Protein AF-0000000066245767 (afdb_homodimer)

Foldseek 3Di:
DDDPPPPPPPPPPPPPPPPPPPVPVCCCCPPCLLFDFQVVDDHDLVNLQRHDQPPQHADKDQQKWFADPVVRAIDGIGHPRRSRIGNDRVRNCVSGND/DDPPPPPPPPPPPPPPPPPPPPPPVPCCDDPCLLFDWQVVDDHDLVNLQRHDQPPQHADKDQQKWFADPVVRAIDGIGHPRRSRIGNDRVRNCVSGND

pLDDT: mean 75.96, std 23.47, range [30.62, 98.25]

InterPro domains:
  IPR036880 Pancreatic trypsin inhibitor Kunitz domain superfamily [G3DSA:4.10.410.10] (34-98)
  IPR036880 Pancreatic trypsin inhibitor Kunitz domain superfamily [SSF57362] (46-97)

Structure (mmCIF, N/CA/C/O backbone):
data_AF-0000000066245767-model_v1
#
loop_
_entity.id
_entity.type
_entity.pdbx_description
1 polymer 'R.appendiculatus Kunitz/BPTI-like protein'
#
loop_
_atom_site.group_PDB
_atom_site.id
_atom_site.type_symbol
_atom_site.label_atom_id
_atom_site.label_alt_id
_atom_site.label_comp_id
_atom_site.label_asym_id
_atom_site.label_entity_id
_atom_site.label_seq_id
_atom_site.pdbx_PDB_ins_code
_atom_site.Cartn_x
_atom_site.Cartn_y
_atom_site.Cartn_z
_atom_site.occupancy
_atom_site.B_iso_or_equiv
_atom_site.auth_seq_id
_atom_site.auth_comp_id
_atom_site.auth_asym_id
_atom_site.auth_atom_id
_atom_site.pdbx_PDB_model_num
ATOM 1 N N . MET A 1 1 ? -31.016 70.875 38.594 1 30.62 1 MET A N 1
ATOM 2 C CA . MET A 1 1 ? -31.375 69.938 37.562 1 30.62 1 MET A CA 1
ATOM 3 C C . MET A 1 1 ? -30.391 68.75 37.531 1 30.62 1 MET A C 1
ATOM 5 O O . MET A 1 1 ? -29.172 68.938 37.594 1 30.62 1 MET A O 1
ATOM 9 N N . ALA A 1 2 ? -30.969 67.438 37.562 1 38.72 2 ALA A N 1
ATOM 10 C CA . ALA A 1 2 ? -30.703 66.062 37.844 1 38.72 2 ALA A CA 1
ATOM 11 C C . ALA A 1 2 ? -29.594 65.5 36.969 1 38.72 2 ALA A C 1
ATOM 13 O O . ALA A 1 2 ? -29.219 66.125 35.969 1 38.72 2 ALA A O 1
ATOM 14 N N . SER A 1 3 ? -29.5 64.125 36.969 1 37.56 3 SER A N 1
ATOM 15 C CA . SER A 1 3 ? -28.859 62.812 37.188 1 37.56 3 SER A CA 1
ATOM 16 C C . SER A 1 3 ? -28.406 62.188 35.875 1 37.56 3 SER A C 1
ATOM 18 O O . SER A 1 3 ? -27.938 61.062 35.875 1 37.56 3 SER A O 1
ATOM 20 N N . THR A 1 4 ? -28.938 62.719 34.688 1 52.16 4 THR A N 1
ATOM 21 C CA . THR A 1 4 ? -29.109 61.625 33.75 1 52.16 4 THR A CA 1
ATOM 22 C C . THR A 1 4 ? -27.781 60.969 33.406 1 52.16 4 THR A C 1
ATOM 24 O O . THR A 1 4 ? -26.922 61.594 32.812 1 52.16 4 THR A O 1
ATOM 27 N N . LEU A 1 5 ? -27.188 60.25 34.469 1 48.31 5 LEU A N 1
ATOM 28 C CA . LEU A 1 5 ? -26 59.406 34.312 1 48.31 5 LEU A CA 1
ATOM 29 C C . LEU A 1 5 ? -26.172 58.469 33.125 1 48.31 5 LEU A C 1
ATOM 31 O O . LEU A 1 5 ? -27.047 57.594 33.156 1 48.31 5 LEU A O 1
ATOM 35 N N . LYS A 1 6 ? -26.156 58.969 31.859 1 51.94 6 LYS A N 1
ATOM 36 C CA . LYS A 1 6 ? -26.219 58.062 30.734 1 51.94 6 LYS A CA 1
ATOM 37 C C . LYS A 1 6 ? -25.172 56.969 30.844 1 51.94 6 LYS A C 1
ATOM 39 O O . LYS A 1 6 ? -23.969 57.219 30.812 1 51.94 6 LYS A O 1
ATOM 44 N N . LEU A 1 7 ? -25.469 55.875 31.766 1 49.12 7 LEU A N 1
ATOM 45 C CA . LEU A 1 7 ? -24.734 54.625 31.781 1 49.12 7 LEU A CA 1
ATOM 46 C C . LEU A 1 7 ? -24.656 54.031 30.375 1 49.12 7 LEU A C 1
ATOM 48 O O . LEU A 1 7 ? -25.672 53.594 29.828 1 49.12 7 LEU A O 1
ATOM 52 N N . PHE A 1 8 ? -23.984 54.688 29.438 1 47.28 8 PHE A N 1
ATOM 53 C CA . PHE A 1 8 ? -23.781 53.906 28.203 1 47.28 8 PHE A CA 1
ATOM 54 C C . PHE A 1 8 ? -23.203 52.531 28.5 1 47.28 8 PHE A C 1
ATOM 56 O O . PHE A 1 8 ? -22.062 52.438 28.969 1 47.28 8 PHE A O 1
ATOM 63 N N . MET A 1 9 ? -24.141 51.562 28.969 1 42.81 9 MET A N 1
ATOM 64 C CA . MET A 1 9 ? -23.797 50.156 29.047 1 42.81 9 MET A CA 1
ATOM 65 C C . MET A 1 9 ? -23.094 49.688 27.781 1 42.81 9 MET A C 1
ATOM 67 O O . MET A 1 9 ? -23.656 49.75 26.688 1 42.81 9 MET A O 1
ATOM 71 N N . LEU A 1 10 ? -21.844 50.125 27.578 1 50.41 10 LEU A N 1
ATOM 72 C CA . LEU A 1 10 ? -21.109 49.406 26.547 1 50.41 10 LEU A CA 1
ATOM 73 C C . LEU A 1 10 ? -21.25 47.875 26.734 1 50.41 10 LEU A C 1
ATOM 75 O O . LEU A 1 10 ? -20.859 47.344 27.766 1 50.41 10 LEU A O 1
ATOM 79 N N . LEU A 1 11 ? -22.422 47.281 26.359 1 49.88 11 LEU A N 1
ATOM 80 C CA . LEU A 1 11 ? -22.547 45.812 26.266 1 49.88 11 LEU A CA 1
ATOM 81 C C . LEU A 1 11 ? -21.328 45.219 25.562 1 49.88 11 LEU A C 1
ATOM 83 O O . LEU A 1 11 ? -20.969 45.625 24.453 1 49.88 11 LEU A O 1
ATOM 87 N N . PRO A 1 12 ? -20.297 44.594 26.297 1 53.06 12 PRO A N 1
ATOM 88 C CA . PRO A 1 12 ? -19.25 43.812 25.641 1 53.06 12 PRO A CA 1
ATOM 89 C C . PRO A 1 12 ? -19.812 42.719 24.734 1 53.06 12 PRO A C 1
ATOM 91 O O . PRO A 1 12 ? -20.656 41.938 25.156 1 53.06 12 PRO A O 1
ATOM 94 N N . VAL A 1 13 ? -20.125 43.062 23.438 1 50.94 13 VAL A N 1
ATOM 95 C CA . VAL A 1 13 ? -20.328 41.969 22.484 1 50.94 13 VAL A CA 1
ATOM 96 C C . VAL A 1 13 ? -19.281 40.875 22.719 1 50.94 13 VAL A C 1
ATOM 98 O O . VAL A 1 13 ? -18.094 41.094 22.484 1 50.94 13 VAL A O 1
ATOM 101 N N . ILE A 1 14 ? -19.438 40.031 23.766 1 51.62 14 ILE A N 1
ATOM 102 C CA . ILE A 1 14 ? -18.703 38.781 23.875 1 51.62 14 ILE A CA 1
ATOM 103 C C . ILE A 1 14 ? -18.781 38.031 22.547 1 51.62 14 ILE A C 1
ATOM 105 O O . ILE A 1 14 ? -19.859 37.562 22.156 1 51.62 14 ILE A O 1
ATOM 109 N N . LEU A 1 15 ? -18.156 38.594 21.484 1 46 15 LEU A N 1
ATOM 110 C CA . LEU A 1 15 ? -17.938 37.719 20.328 1 46 15 LEU A CA 1
ATOM 111 C C . LEU A 1 15 ? -17.422 36.344 20.766 1 46 15 LEU A C 1
ATOM 113 O O . LEU A 1 15 ? -16.281 36.219 21.219 1 46 15 LEU A O 1
ATOM 117 N N . LEU A 1 16 ? -18.328 35.594 21.422 1 40.91 16 LEU A N 1
ATOM 118 C CA . LEU A 1 16 ? -18 34.188 21.562 1 40.91 16 LEU A CA 1
ATOM 119 C C . LEU A 1 16 ? -17.562 33.594 20.219 1 40.91 16 LEU A C 1
ATOM 121 O O . LEU A 1 16 ? -18.359 33.438 19.297 1 40.91 16 LEU A O 1
ATOM 125 N N . LEU A 1 17 ? -16.359 34.031 19.766 1 43.59 17 LEU A N 1
ATOM 126 C CA . LEU A 1 17 ? -15.719 33.219 18.75 1 43.59 17 LEU A CA 1
ATOM 127 C C . LEU A 1 17 ? -15.844 31.734 19.109 1 43.59 17 LEU A C 1
ATOM 129 O O . LEU A 1 17 ? -15.211 31.266 20.062 1 43.59 17 LEU A O 1
ATOM 133 N N . LEU A 1 18 ? -17.047 31.188 19.062 1 43.31 18 LEU A N 1
ATOM 134 C CA . LEU A 1 18 ? -17.109 29.719 18.984 1 43.31 18 LEU A CA 1
ATOM 135 C C . LEU A 1 18 ? -16.156 29.203 17.922 1 43.31 18 LEU A C 1
ATOM 137 O O . LEU A 1 18 ? -16.375 29.375 16.719 1 43.31 18 LEU A O 1
ATOM 141 N N . GLN A 1 19 ? -14.836 29.328 18.047 1 39.81 19 GLN A N 1
ATOM 142 C CA . GLN A 1 19 ? -13.93 28.438 17.328 1 39.81 19 GLN A CA 1
ATOM 143 C C . GLN A 1 19 ? -14.469 27 17.297 1 39.81 19 GLN A C 1
ATOM 145 O O . GLN A 1 19 ? -14.641 26.375 18.344 1 39.81 19 GLN A O 1
ATOM 150 N N . GLU A 1 20 ? -15.422 26.641 16.516 1 44.09 20 GLU A N 1
ATOM 151 C CA . GLU A 1 20 ? -15.609 25.234 16.219 1 44.09 20 GLU A CA 1
ATOM 152 C C . GLU A 1 20 ? -14.273 24.5 16.125 1 44.09 20 GLU A C 1
ATOM 154 O O . GLU A 1 20 ? -13.406 24.891 15.336 1 44.09 20 GLU A O 1
ATOM 159 N N . ALA A 1 21 ? -13.68 23.938 17.266 1 36.47 21 ALA A N 1
ATOM 160 C CA . ALA A 1 21 ? -12.758 22.797 17.234 1 36.47 21 ALA A CA 1
ATOM 161 C C . ALA A 1 21 ? -13.141 21.812 16.141 1 36.47 21 ALA A C 1
ATOM 163 O O . ALA A 1 21 ? -14.109 21.062 16.281 1 36.47 21 ALA A O 1
ATOM 164 N N . TYR A 1 22 ? -13.234 22.203 14.828 1 35.78 22 TYR A N 1
ATOM 165 C CA . TYR A 1 22 ? -13.141 21.078 13.906 1 35.78 22 TYR A CA 1
ATOM 166 C C . TYR A 1 22 ? -12.148 20.047 14.414 1 35.78 22 TYR A C 1
ATOM 168 O O . TYR A 1 22 ? -10.984 20.359 14.664 1 35.78 22 TYR A O 1
ATOM 176 N N . GLY A 1 23 ? -12.523 19.188 15.359 1 31.81 23 GLY A N 1
ATOM 177 C CA . GLY A 1 23 ? -11.703 18 15.562 1 31.81 23 GLY A CA 1
ATOM 178 C C . GLY A 1 23 ? -11.055 17.5 14.289 1 31.81 23 GLY A C 1
ATOM 179 O O . GLY A 1 23 ? -11.742 17.141 13.336 1 31.81 23 GLY A O 1
ATOM 180 N N . THR A 1 24 ? -10 18.156 13.742 1 34.62 24 THR A N 1
ATOM 181 C CA . THR A 1 24 ? -9.133 17.391 12.859 1 34.62 24 THR A CA 1
ATOM 182 C C . THR A 1 24 ? -9.109 15.922 13.281 1 34.62 24 THR A C 1
ATOM 184 O O . THR A 1 24 ? -9.07 15.609 14.469 1 34.62 24 THR A O 1
ATOM 187 N N . ILE A 1 25 ? -10.023 15.18 12.766 1 33.56 25 ILE A N 1
ATOM 188 C CA . ILE A 1 25 ? -9.688 13.766 12.906 1 33.56 25 ILE A CA 1
ATOM 189 C C . ILE A 1 25 ? -8.172 13.586 12.836 1 33.56 25 ILE A C 1
ATOM 191 O O . ILE A 1 25 ? -7.57 13.75 11.773 1 33.56 25 ILE A O 1
ATOM 195 N N . ASP A 1 26 ? -7.434 14.273 13.609 1 35.47 26 ASP A N 1
ATOM 196 C CA . ASP A 1 26 ? -6.039 13.883 13.789 1 35.47 26 ASP A CA 1
ATOM 197 C C . ASP A 1 26 ? -5.895 12.367 13.852 1 35.47 26 ASP A C 1
ATOM 199 O O . ASP A 1 26 ? -6.359 11.734 14.805 1 35.47 26 ASP A O 1
ATOM 203 N N . VAL A 1 27 ? -6.184 11.68 12.781 1 37.5 27 VAL A N 1
ATOM 204 C CA . VAL A 1 27 ? -5.664 10.32 12.844 1 37.5 27 VAL A CA 1
ATOM 205 C C . VAL A 1 27 ? -4.371 10.297 13.656 1 37.5 27 VAL A C 1
ATOM 207 O O . VAL A 1 27 ? -3.289 10.094 13.102 1 37.5 27 VAL A O 1
ATOM 210 N N . GLU A 1 28 ? -3.979 11.297 14.359 1 41 28 GLU A N 1
ATOM 211 C CA . GLU A 1 28 ? -2.852 11.148 15.281 1 41 28 GLU A CA 1
ATOM 212 C C . GLU A 1 28 ? -2.998 9.898 16.141 1 41 28 GLU A C 1
ATOM 214 O O . GLU A 1 28 ? -2.508 9.852 17.266 1 41 28 GLU A O 1
ATOM 219 N N . ALA A 1 29 ? -4.016 9.18 16.031 1 42.81 29 ALA A N 1
ATOM 220 C CA . ALA A 1 29 ? -3.881 8.031 16.922 1 42.81 29 ALA A CA 1
ATOM 221 C C . ALA A 1 29 ? -2.467 7.457 16.859 1 42.81 29 ALA A C 1
ATOM 223 O O . ALA A 1 29 ? -2.158 6.641 15.992 1 42.81 29 ALA A O 1
ATOM 224 N N . ARG A 1 30 ? -1.454 8.219 17.109 1 45.38 30 ARG A N 1
ATOM 225 C CA . ARG A 1 30 ? 0.005 8.25 17.141 1 45.38 30 ARG A CA 1
ATOM 226 C C . ARG A 1 30 ? 0.579 6.859 17.391 1 45.38 30 ARG A C 1
ATOM 228 O O . ARG A 1 30 ? 1.499 6.426 16.703 1 45.38 30 ARG A O 1
ATOM 235 N N . GLY A 1 31 ? 0.307 6.32 18.625 1 49.12 31 GLY A N 1
ATOM 236 C CA . GLY A 1 31 ? 1.042 5.211 19.219 1 49.12 31 GLY A CA 1
ATOM 237 C C . GLY A 1 31 ? 0.796 3.893 18.516 1 49.12 31 GLY A C 1
ATOM 238 O O . GLY A 1 31 ? 1.739 3.158 18.219 1 49.12 31 GLY A O 1
ATOM 239 N N . ASP A 1 32 ? -0.473 3.504 18.312 1 58.06 32 ASP A N 1
ATOM 240 C CA . ASP A 1 32 ? -0.896 2.182 17.859 1 58.06 32 ASP A CA 1
ATOM 241 C C . ASP A 1 32 ? -0.702 2.027 16.359 1 58.06 32 ASP A C 1
ATOM 243 O O . ASP A 1 32 ? -0.541 0.911 15.859 1 58.06 32 ASP A O 1
ATOM 247 N N . ASN A 1 33 ? -0.503 3.189 15.688 1 62.28 33 ASN A N 1
ATOM 248 C CA . ASN A 1 33 ? -0.381 3.113 14.234 1 62.28 33 ASN A CA 1
ATOM 249 C C . ASN A 1 33 ? 1.004 2.631 13.812 1 62.28 33 ASN A C 1
ATOM 251 O O . ASN A 1 33 ? 1.157 2.021 12.758 1 62.28 33 ASN A O 1
ATOM 255 N N . PHE A 1 34 ? 1.938 2.695 14.797 1 74.75 34 PHE A N 1
ATOM 256 C CA . PHE A 1 34 ? 3.289 2.27 14.461 1 74.75 34 PHE A CA 1
ATOM 257 C C . PHE A 1 34 ? 3.389 0.748 14.438 1 74.75 34 PHE A C 1
ATOM 259 O O . PHE A 1 34 ? 4.336 0.191 13.875 1 74.75 34 PHE A O 1
ATOM 266 N N . ASN A 1 35 ? 2.41 0.061 14.93 1 79.06 35 ASN A N 1
ATOM 267 C CA . ASN A 1 35 ? 2.332 -1.393 14.828 1 79.06 35 ASN A CA 1
ATOM 268 C C . ASN A 1 35 ? 1.125 -1.835 14.008 1 79.06 35 ASN A C 1
ATOM 270 O O . ASN A 1 35 ? 0.514 -2.865 14.305 1 79.06 35 ASN A O 1
ATOM 274 N N . CYS A 1 36 ? 0.863 -1.087 13.094 1 83.69 36 CYS A N 1
ATOM 275 C CA . CYS A 1 36 ? -0.299 -1.35 12.258 1 83.69 36 CYS A CA 1
ATOM 276 C C . CYS A 1 36 ? -0.109 -2.627 11.445 1 83.69 36 CYS A C 1
ATOM 278 O O . CYS A 1 36 ? 0.991 -2.902 10.961 1 83.69 36 CYS A O 1
ATOM 280 N N . ASN A 1 37 ? -1.068 -3.506 11.414 1 89 37 ASN A N 1
ATOM 281 C CA . ASN A 1 37 ? -1.214 -4.699 10.586 1 89 37 ASN A CA 1
ATOM 282 C C . ASN A 1 37 ? -2.213 -4.48 9.461 1 89 37 ASN A C 1
ATOM 284 O O . ASN A 1 37 ? -3.395 -4.234 9.703 1 89 37 ASN A O 1
ATOM 288 N N . LYS A 1 38 ? -1.762 -4.566 8.234 1 89.31 38 LYS A N 1
ATOM 289 C CA . LYS A 1 38 ? -2.592 -4.246 7.078 1 89.31 38 LYS A CA 1
ATOM 290 C C . LYS A 1 38 ? -3.807 -5.164 7 1 89.31 38 LYS A C 1
ATOM 292 O O . LYS A 1 38 ? -4.816 -4.816 6.387 1 89.31 38 LYS A O 1
ATOM 297 N N . ARG A 1 39 ? -3.688 -6.305 7.551 1 89.88 39 ARG A N 1
ATOM 298 C CA . ARG A 1 39 ? -4.797 -7.254 7.516 1 89.88 39 ARG A CA 1
ATOM 299 C C . ARG A 1 39 ? -5.875 -6.867 8.523 1 89.88 39 ARG A C 1
ATOM 301 O O . ARG A 1 39 ? -7.012 -7.332 8.43 1 89.88 39 ARG A O 1
ATOM 308 N N . GLU A 1 40 ? -5.527 -6.082 9.461 1 87.69 40 GLU A N 1
ATOM 309 C CA . GLU A 1 40 ? -6.461 -5.773 10.539 1 87.69 40 GLU A CA 1
ATOM 310 C C . GLU A 1 40 ? -7.043 -4.371 10.383 1 87.69 40 GLU A C 1
ATOM 312 O O . GLU A 1 40 ? -8.078 -4.051 10.969 1 87.69 40 GLU A O 1
ATOM 317 N N . GLY A 1 41 ? -6.379 -3.588 9.617 1 80.5 41 GLY A N 1
ATOM 318 C CA . GLY A 1 41 ? -6.879 -2.238 9.414 1 80.5 41 GLY A CA 1
ATOM 319 C C . GLY A 1 41 ? -6.016 -1.417 8.477 1 80.5 41 GLY A C 1
ATOM 320 O O . GLY A 1 41 ? -4.898 -1.821 8.141 1 80.5 41 GLY A O 1
ATOM 321 N N . PRO A 1 42 ? -6.648 -0.352 8.008 1 76.56 42 PRO A N 1
ATOM 322 C CA . PRO A 1 42 ? -5.824 0.534 7.184 1 76.56 42 PRO A CA 1
ATOM 323 C C . PRO A 1 42 ? -4.738 1.246 7.988 1 76.56 42 PRO A C 1
ATOM 325 O O . PRO A 1 42 ? -4.977 1.65 9.133 1 76.56 42 PRO A O 1
ATOM 328 N N . CYS A 1 43 ? -3.596 1.267 7.422 1 82.06 43 CYS A N 1
ATOM 329 C CA . CYS A 1 43 ? -2.473 1.94 8.062 1 82.06 43 CYS A CA 1
ATOM 330 C C . CYS A 1 43 ? -2.324 3.367 7.551 1 82.06 43 CYS A C 1
ATOM 332 O O . CYS A 1 43 ? -2.594 3.639 6.379 1 82.06 43 CYS A O 1
ATOM 334 N N . SER A 1 44 ? -1.934 4.234 8.391 1 78.25 44 SER A N 1
ATOM 335 C CA . SER A 1 44 ? -1.716 5.625 8.008 1 78.25 44 SER A CA 1
ATOM 336 C C . SER A 1 44 ? -0.513 5.758 7.078 1 78.25 44 SER A C 1
ATOM 338 O O . SER A 1 44 ? 0.343 4.871 7.031 1 78.25 44 SER A O 1
ATOM 340 N N . GLN A 1 45 ? -0.438 6.871 6.316 1 77.25 45 GLN A N 1
ATOM 341 C CA . GLN A 1 45 ? 0.711 7.141 5.457 1 77.25 45 GLN A CA 1
ATOM 342 C C . GLN A 1 45 ? 2.004 7.184 6.266 1 77.25 45 GLN A C 1
ATOM 344 O O . GLN A 1 45 ? 3.045 6.707 5.809 1 77.25 45 GLN A O 1
ATOM 349 N N . ARG A 1 46 ? 1.902 7.742 7.488 1 80.75 46 ARG A N 1
ATOM 350 C CA . ARG A 1 46 ? 3.08 7.82 8.344 1 80.75 46 ARG A CA 1
ATOM 351 C C . ARG A 1 46 ? 3.564 6.43 8.734 1 80.75 46 ARG A C 1
ATOM 353 O O . ARG A 1 46 ? 4.766 6.148 8.703 1 80.75 46 ARG A O 1
ATOM 360 N N . SER A 1 47 ? 2.656 5.539 9.055 1 84.44 47 SER A N 1
ATOM 361 C CA . SER A 1 47 ? 3.016 4.188 9.469 1 84.44 47 SER A CA 1
ATOM 362 C C . SER A 1 47 ? 3.658 3.408 8.328 1 84.44 47 SER A C 1
ATOM 364 O O . SER A 1 47 ? 4.5 2.539 8.555 1 84.44 47 SER A O 1
ATOM 366 N N . LEU A 1 48 ? 3.305 3.789 7.125 1 87.44 48 LEU A N 1
ATOM 367 C CA . LEU A 1 48 ? 3.84 3.088 5.961 1 87.44 48 LEU A CA 1
ATOM 368 C C . LEU A 1 48 ? 5.359 3.219 5.902 1 87.44 48 LEU A C 1
ATOM 370 O O . LEU A 1 48 ? 6.031 2.402 5.266 1 87.44 48 LEU A O 1
ATOM 374 N N . CYS A 1 49 ? 5.82 4.188 6.652 1 91.75 49 CYS A N 1
ATOM 375 C CA . CYS A 1 49 ? 7.258 4.426 6.559 1 91.75 49 CYS A CA 1
ATOM 376 C C . CYS A 1 49 ? 7.93 4.23 7.914 1 91.75 49 CYS A C 1
ATOM 378 O O . CYS A 1 49 ? 9.148 4.059 7.988 1 91.75 49 CYS A O 1
ATOM 380 N N . GLU A 1 50 ? 7.109 4.258 8.938 1 90.31 50 GLU A N 1
ATOM 381 C CA . GLU A 1 50 ? 7.715 4.312 10.266 1 90.31 50 GLU A CA 1
ATOM 382 C C . GLU A 1 50 ? 7.492 3.006 11.023 1 90.31 50 GLU A C 1
ATOM 384 O O . GLU A 1 50 ? 8.156 2.75 12.031 1 90.31 50 GLU A O 1
ATOM 389 N N . CYS A 1 51 ? 6.633 2.223 10.555 1 91.56 51 CYS A N 1
ATOM 390 C CA . CYS A 1 51 ? 6.422 0.921 11.172 1 91.56 51 CYS A CA 1
ATOM 391 C C . CYS A 1 51 ? 7.695 0.085 11.133 1 91.56 51 CYS A C 1
ATOM 393 O O . CYS A 1 51 ? 8.469 0.163 10.172 1 91.56 51 CYS A O 1
ATOM 395 N N . ASP A 1 52 ? 7.871 -0.745 12.219 1 93.12 52 ASP A N 1
ATOM 396 C CA . ASP A 1 52 ? 9 -1.673 12.211 1 93.12 52 ASP A CA 1
ATOM 397 C C . ASP A 1 52 ? 8.875 -2.684 11.078 1 93.12 52 ASP A C 1
ATOM 399 O O . ASP A 1 52 ? 7.961 -3.51 11.07 1 93.12 52 ASP A O 1
ATOM 403 N N . PRO A 1 53 ? 9.812 -2.645 10.172 1 95.12 53 PRO A N 1
ATOM 404 C CA . PRO A 1 53 ? 9.711 -3.562 9.039 1 95.12 53 PRO A CA 1
ATOM 405 C C . PRO A 1 53 ? 9.977 -5.016 9.43 1 95.12 53 PRO A C 1
ATOM 407 O O . PRO A 1 53 ? 9.727 -5.926 8.633 1 95.12 53 PRO A O 1
ATOM 410 N N . ASN A 1 54 ? 10.406 -5.219 10.625 1 93.88 54 ASN A N 1
ATOM 411 C CA . ASN A 1 54 ? 10.781 -6.559 11.062 1 93.88 54 ASN A CA 1
ATOM 412 C C . ASN A 1 54 ? 9.625 -7.258 11.773 1 93.88 54 ASN A C 1
ATOM 414 O O . ASN A 1 54 ? 9.742 -8.43 12.156 1 93.88 54 ASN A O 1
ATOM 418 N N . LEU A 1 55 ? 8.562 -6.512 12 1 93.31 55 LEU A N 1
ATOM 419 C CA . LEU A 1 55 ? 7.383 -7.207 12.5 1 93.31 55 LEU A CA 1
ATOM 420 C C . LEU A 1 55 ? 6.934 -8.281 11.516 1 93.31 55 LEU A C 1
ATOM 422 O O . LEU A 1 55 ? 6.637 -7.988 10.359 1 93.31 55 LEU A O 1
ATOM 426 N N . GLN A 1 56 ? 6.984 -9.492 11.914 1 94.81 56 GLN A N 1
ATOM 427 C CA . GLN A 1 56 ? 6.734 -10.633 11.039 1 94.81 56 GLN A CA 1
ATOM 428 C C . GLN A 1 56 ? 5.234 -10.844 10.828 1 94.81 56 GLN A C 1
ATOM 430 O O . GLN A 1 56 ? 4.691 -11.883 11.219 1 94.81 56 GLN A O 1
ATOM 435 N N . LEU A 1 57 ? 4.613 -9.93 10.203 1 94.31 57 LEU A N 1
ATOM 436 C CA . LEU A 1 57 ? 3.189 -9.984 9.898 1 94.31 57 LEU A CA 1
ATOM 437 C C . LEU A 1 57 ? 2.959 -10.5 8.477 1 94.31 57 LEU A C 1
ATOM 439 O O . LEU A 1 57 ? 3.336 -9.836 7.508 1 94.31 57 LEU A O 1
ATOM 443 N N . GLY A 1 58 ? 2.334 -11.688 8.414 1 95 58 GLY A N 1
ATOM 444 C CA . GLY A 1 58 ? 2.17 -12.344 7.125 1 95 58 GLY A CA 1
ATOM 445 C C . GLY A 1 58 ? 3.418 -13.062 6.66 1 95 58 GLY A C 1
ATOM 446 O O . GLY A 1 58 ? 4.371 -13.227 7.43 1 95 58 GLY A O 1
ATOM 447 N N . ARG A 1 59 ? 3.443 -13.516 5.43 1 95.38 59 ARG A N 1
ATOM 448 C CA . ARG A 1 59 ? 4.562 -14.258 4.863 1 95.38 59 ARG A CA 1
ATOM 449 C C . ARG A 1 59 ? 5.652 -13.312 4.363 1 95.38 59 ARG A C 1
ATOM 451 O O . ARG A 1 59 ? 5.355 -12.242 3.834 1 95.38 59 ARG A O 1
ATOM 458 N N . HIS A 1 60 ? 6.805 -13.703 4.555 1 97.69 60 HIS A N 1
ATOM 459 C CA . HIS A 1 60 ? 7.922 -12.938 4.02 1 97.69 60 HIS A CA 1
ATOM 460 C C . HIS A 1 60 ? 8.008 -13.078 2.502 1 97.69 60 HIS A C 1
ATOM 462 O O . HIS A 1 60 ? 7.668 -14.133 1.951 1 97.69 60 HIS A O 1
ATOM 468 N N . SER A 1 61 ? 8.414 -12.086 1.826 1 97.38 61 SER A N 1
ATOM 469 C CA . SER A 1 61 ? 8.672 -12.117 0.391 1 97.38 61 SER A CA 1
ATOM 470 C C . SER A 1 61 ? 9.883 -11.25 0.029 1 97.38 61 SER A C 1
ATOM 472 O O . SER A 1 61 ? 9.953 -10.086 0.423 1 97.38 61 SER A O 1
ATOM 474 N N . ASP A 1 62 ? 10.758 -11.773 -0.787 1 96.88 62 ASP A N 1
ATOM 475 C CA . ASP A 1 62 ? 11.914 -11.031 -1.276 1 96.88 62 ASP A CA 1
ATOM 476 C C . ASP A 1 62 ? 11.523 -10.094 -2.412 1 96.88 62 ASP A C 1
ATOM 478 O O . ASP A 1 62 ? 12.32 -9.25 -2.83 1 96.88 62 ASP A O 1
ATOM 482 N N . GLN A 1 63 ? 10.305 -10.18 -2.885 1 96.31 63 GLN A N 1
ATOM 483 C CA . GLN A 1 63 ? 9.852 -9.367 -4.008 1 96.31 63 GLN A CA 1
ATOM 484 C C . GLN A 1 63 ? 9.219 -8.07 -3.52 1 96.31 63 GLN A C 1
ATOM 486 O O . GLN A 1 63 ? 8.82 -7.227 -4.324 1 96.31 63 GLN A O 1
ATOM 491 N N . LEU A 1 64 ? 9.156 -7.98 -2.256 1 97.81 64 LEU A N 1
ATOM 492 C CA . LEU A 1 64 ? 8.617 -6.762 -1.659 1 97.81 64 LEU A CA 1
ATOM 493 C C . LEU A 1 64 ? 9.75 -5.84 -1.209 1 97.81 64 LEU A C 1
ATOM 495 O O . LEU A 1 64 ? 10.922 -6.137 -1.425 1 97.81 64 LEU A O 1
ATOM 499 N N . TRP A 1 65 ? 9.375 -4.711 -0.729 1 97.69 65 TRP A N 1
ATOM 500 C CA . TRP A 1 65 ? 10.32 -3.699 -0.264 1 97.69 65 TRP A CA 1
ATOM 501 C C . TRP A 1 65 ? 9.891 -3.127 1.081 1 97.69 65 TRP A C 1
ATOM 503 O O . TRP A 1 65 ? 8.711 -3.188 1.436 1 97.69 65 TRP A O 1
ATOM 513 N N . HIS A 1 66 ? 10.758 -2.672 1.824 1 97.75 66 HIS A N 1
ATOM 514 C CA . HIS A 1 66 ? 10.469 -1.973 3.07 1 97.75 66 HIS A CA 1
ATOM 515 C C . HIS A 1 66 ? 11.422 -0.801 3.281 1 97.75 66 HIS A C 1
ATOM 517 O O . HIS A 1 66 ? 12.492 -0.75 2.676 1 97.75 66 HIS A O 1
ATOM 523 N N . TYR A 1 67 ? 10.984 0.157 4.02 1 97.12 67 TYR A N 1
ATOM 524 C CA . TYR A 1 67 ? 11.805 1.318 4.34 1 97.12 67 TYR A CA 1
ATOM 525 C C . TYR A 1 67 ? 12.57 1.1 5.641 1 97.12 67 TYR A C 1
ATOM 527 O O . TYR A 1 67 ? 11.977 0.733 6.66 1 97.12 67 TYR A O 1
ATOM 535 N N . ASN A 1 68 ? 13.867 1.245 5.602 1 97.12 68 ASN A N 1
ATOM 536 C CA . ASN A 1 68 ? 14.742 1.155 6.766 1 97.12 68 ASN A CA 1
ATOM 537 C C . ASN A 1 68 ? 15.047 2.533 7.344 1 97.12 68 ASN A C 1
ATOM 539 O O . ASN A 1 68 ? 15.789 3.312 6.746 1 97.12 68 ASN A O 1
ATOM 543 N N . LEU A 1 69 ? 14.508 2.752 8.477 1 92.31 69 LEU A N 1
ATOM 544 C CA . LEU A 1 69 ? 14.641 4.051 9.125 1 92.31 69 LEU A CA 1
ATOM 545 C C . LEU A 1 69 ? 16.078 4.312 9.531 1 92.31 69 LEU A C 1
ATOM 547 O O . LEU A 1 69 ? 16.516 5.465 9.609 1 92.31 69 LEU A O 1
ATOM 551 N N . ARG A 1 70 ? 16.781 3.289 9.852 1 93.94 70 ARG A N 1
ATOM 552 C CA . ARG A 1 70 ? 18.172 3.439 10.305 1 93.94 70 ARG A CA 1
ATOM 553 C C . ARG A 1 70 ? 19.062 3.93 9.172 1 93.94 70 ARG A C 1
ATOM 555 O O . ARG A 1 70 ? 19.922 4.789 9.375 1 93.94 70 ARG A O 1
ATOM 562 N N . THR A 1 71 ? 18.891 3.387 8.008 1 95.56 71 THR A N 1
ATOM 563 C CA . THR A 1 71 ? 19.734 3.744 6.871 1 95.56 71 THR A CA 1
ATOM 564 C C . THR A 1 71 ? 19.062 4.805 6.008 1 95.56 71 THR A C 1
ATOM 566 O O . THR A 1 71 ? 19.672 5.371 5.109 1 95.56 71 THR A O 1
ATOM 569 N N . ASN A 1 72 ? 17.781 5.031 6.176 1 96.19 72 ASN A N 1
ATOM 570 C CA . ASN A 1 72 ? 16.969 5.957 5.391 1 96.19 72 ASN A CA 1
ATOM 571 C C . ASN A 1 72 ? 16.891 5.535 3.926 1 96.19 72 ASN A C 1
ATOM 573 O O . ASN A 1 72 ? 17.016 6.371 3.029 1 96.19 72 ASN A O 1
ATOM 577 N N . ARG A 1 73 ? 16.75 4.23 3.73 1 97.12 73 ARG A N 1
ATOM 578 C CA . ARG A 1 73 ? 16.688 3.689 2.377 1 97.12 73 ARG A CA 1
ATOM 579 C C . ARG A 1 73 ? 15.617 2.604 2.281 1 97.12 73 ARG A C 1
ATOM 581 O O . ARG A 1 73 ? 15.367 1.885 3.25 1 97.12 73 ARG A O 1
ATOM 588 N N . CYS A 1 74 ? 15.055 2.514 1.104 1 98 74 CYS A N 1
ATOM 589 C CA . CYS A 1 74 ? 14.234 1.352 0.782 1 98 74 CYS A CA 1
ATOM 590 C C . CYS A 1 74 ? 15.102 0.141 0.463 1 98 74 CYS A C 1
ATOM 592 O O . CYS A 1 74 ? 16.031 0.235 -0.333 1 98 74 CYS A O 1
ATOM 594 N N . GLU A 1 75 ? 14.781 -0.952 1.109 1 98.25 75 GLU A N 1
ATOM 595 C CA . GLU A 1 75 ? 15.547 -2.189 0.958 1 98.25 75 GLU A CA 1
ATOM 596 C C . GLU A 1 75 ? 14.641 -3.346 0.541 1 98.25 75 GLU A C 1
ATOM 598 O O . GLU A 1 75 ? 13.445 -3.35 0.85 1 98.25 75 GLU A O 1
ATOM 603 N N . ARG A 1 76 ? 15.258 -4.297 -0.149 1 98.12 76 ARG A N 1
ATOM 604 C CA . ARG A 1 76 ? 14.5 -5.461 -0.605 1 98.12 76 ARG A CA 1
ATOM 605 C C . ARG A 1 76 ? 14.031 -6.305 0.574 1 98.12 76 ARG A C 1
ATOM 607 O O . ARG A 1 76 ? 14.719 -6.391 1.597 1 98.12 76 ARG A O 1
ATOM 614 N N . GLY A 1 77 ? 12.805 -6.902 0.282 1 97.69 77 GLY A N 1
ATOM 615 C CA . GLY A 1 77 ? 12.242 -7.793 1.285 1 97.69 77 GLY A CA 1
ATOM 616 C C . GLY A 1 77 ? 11.156 -7.145 2.119 1 97.69 77 GLY A C 1
ATOM 617 O O . GLY A 1 77 ? 11.117 -5.918 2.248 1 97.69 77 GLY A O 1
ATOM 618 N N . GLY A 1 78 ? 10.32 -7.984 2.648 1 96.5 78 GLY A N 1
ATOM 619 C CA . GLY A 1 78 ? 9.273 -7.5 3.531 1 96.5 78 GLY A CA 1
ATOM 620 C C . GLY A 1 78 ? 8.234 -8.555 3.854 1 96.5 78 GLY A C 1
ATOM 621 O O . GLY A 1 78 ? 8.172 -9.594 3.195 1 96.5 78 GLY A O 1
ATOM 622 N N . TYR A 1 79 ? 7.492 -8.234 4.824 1 97.5 79 TYR A N 1
ATOM 623 C CA . TYR A 1 79 ? 6.379 -9.078 5.238 1 97.5 79 TYR A CA 1
ATOM 624 C C . TYR A 1 79 ? 5.059 -8.547 4.699 1 97.5 79 TYR A C 1
ATOM 626 O O . TYR A 1 79 ? 4.758 -7.359 4.836 1 97.5 79 TYR A O 1
ATOM 634 N N . ARG A 1 80 ? 4.273 -9.391 4.113 1 97.31 80 ARG A N 1
ATOM 635 C CA . ARG A 1 80 ? 3.154 -9.039 3.246 1 97.31 80 ARG A CA 1
ATOM 636 C C . ARG A 1 80 ? 2.127 -8.195 3.992 1 97.31 80 ARG A C 1
ATOM 638 O O . ARG A 1 80 ? 1.487 -7.32 3.404 1 97.31 80 ARG A O 1
ATOM 645 N N . ASP A 1 81 ? 1.884 -8.414 5.266 1 96.81 81 ASP A N 1
ATOM 646 C CA . ASP A 1 81 ? 0.833 -7.707 5.992 1 96.81 81 ASP A CA 1
ATOM 647 C C . ASP A 1 81 ? 1.421 -6.629 6.902 1 96.81 81 ASP A C 1
ATOM 649 O O . ASP A 1 81 ? 0.71 -6.047 7.723 1 96.81 81 ASP A O 1
ATOM 653 N N . ASN A 1 82 ? 2.766 -6.434 6.789 1 95.94 82 ASN A N 1
ATOM 654 C CA . ASN A 1 82 ? 3.434 -5.355 7.512 1 95.94 82 ASN A CA 1
ATOM 655 C C . ASN A 1 82 ? 3.068 -3.986 6.941 1 95.94 82 ASN A C 1
ATOM 657 O O . ASN A 1 82 ? 2.998 -3.814 5.727 1 95.94 82 ASN A O 1
ATOM 661 N N . CYS A 1 83 ? 2.85 -2.994 7.699 1 93.56 83 CYS A N 1
ATOM 662 C CA . CYS A 1 83 ? 2.473 -1.654 7.258 1 93.56 83 CYS A CA 1
ATOM 663 C C . CYS A 1 83 ? 3.566 -1.038 6.391 1 93.56 83 CYS A C 1
ATOM 665 O O . CYS A 1 83 ? 3.279 -0.242 5.496 1 93.56 83 CYS A O 1
ATOM 667 N N . ASN A 1 84 ? 4.793 -1.445 6.664 1 95.12 84 ASN A N 1
ATOM 668 C CA . ASN A 1 84 ? 5.949 -0.914 5.945 1 95.12 84 ASN A CA 1
ATOM 669 C C . ASN A 1 84 ? 6.312 -1.783 4.746 1 95.12 84 ASN A C 1
ATOM 671 O O . ASN A 1 84 ? 7.484 -1.878 4.375 1 95.12 84 ASN 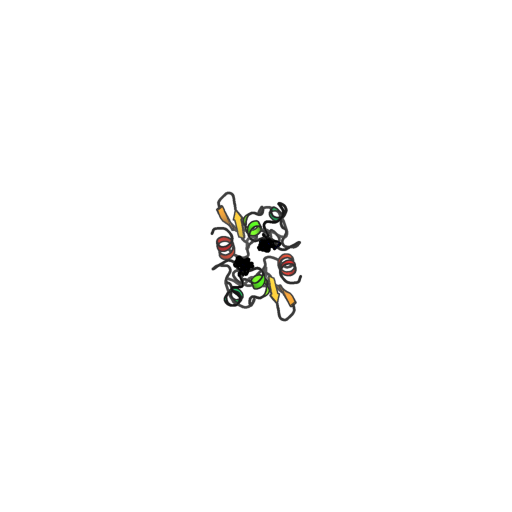A O 1
ATOM 675 N N . SER A 1 85 ? 5.43 -2.496 4.25 1 96.5 85 SER A N 1
ATOM 676 C CA . SER A 1 85 ? 5.672 -3.314 3.066 1 96.5 85 SER A CA 1
ATOM 677 C C . SER A 1 85 ? 5.133 -2.637 1.81 1 96.5 85 SER A C 1
ATOM 679 O O . SER A 1 85 ? 3.971 -2.23 1.767 1 96.5 85 SER A O 1
ATOM 681 N N . HIS A 1 86 ? 5.973 -2.592 0.791 1 96.75 86 HIS A N 1
ATOM 682 C CA . HIS A 1 86 ? 5.652 -1.932 -0.469 1 96.75 86 HIS A CA 1
ATOM 683 C C . HIS A 1 86 ? 5.824 -2.881 -1.649 1 96.75 86 HIS A C 1
ATOM 685 O O . HIS A 1 86 ? 6.676 -3.775 -1.612 1 96.75 86 HIS A O 1
ATOM 691 N N . THR A 1 87 ? 5.062 -2.662 -2.703 1 97.12 87 THR A N 1
ATOM 692 C CA . THR A 1 87 ? 4.969 -3.586 -3.828 1 97.12 87 THR A CA 1
ATOM 693 C C . THR A 1 87 ? 6.188 -3.453 -4.738 1 97.12 87 THR A C 1
ATOM 695 O O . THR A 1 87 ? 6.492 -4.363 -5.516 1 97.12 87 THR A O 1
ATOM 698 N N . SER A 1 88 ? 6.863 -2.266 -4.668 1 96.62 88 SER A N 1
ATOM 699 C CA . SER A 1 88 ? 8.023 -2.014 -5.523 1 96.62 88 SER A CA 1
ATOM 700 C C . SER A 1 88 ? 8.977 -1.013 -4.879 1 96.62 88 SER A C 1
ATOM 702 O O . SER A 1 88 ? 8.617 -0.345 -3.906 1 96.62 88 SER A O 1
ATOM 704 N N . SER A 1 89 ? 10.211 -0.983 -5.484 1 96.19 89 SER A N 1
ATOM 705 C CA . SER A 1 89 ? 11.188 0.005 -5.039 1 96.19 89 SER A CA 1
ATOM 706 C C . SER A 1 89 ? 10.672 1.425 -5.254 1 96.19 89 SER A C 1
ATOM 708 O O . SER A 1 89 ? 10.805 2.279 -4.375 1 96.19 89 SER A O 1
ATOM 710 N N . GLY A 1 90 ? 10.109 1.692 -6.414 1 94.62 90 GLY A N 1
ATOM 711 C CA . GLY A 1 90 ? 9.57 3.01 -6.715 1 94.62 90 GLY A CA 1
ATOM 712 C C . GLY A 1 90 ? 8.492 3.453 -5.742 1 94.62 90 GLY A C 1
ATOM 713 O O . GLY A 1 90 ? 8.508 4.59 -5.266 1 94.62 90 GLY A O 1
ATOM 714 N N . ALA A 1 91 ? 7.52 2.574 -5.516 1 94.19 91 ALA A N 1
ATOM 715 C CA . ALA A 1 91 ? 6.461 2.879 -4.559 1 94.19 91 ALA A CA 1
ATOM 716 C C . ALA A 1 91 ? 7.039 3.215 -3.188 1 94.19 91 ALA A C 1
ATOM 718 O O . ALA A 1 91 ? 6.586 4.148 -2.525 1 94.19 91 ALA A O 1
ATOM 719 N N . CYS A 1 92 ? 8.039 2.381 -2.756 1 96.19 92 CYS A N 1
ATOM 720 C CA . CYS A 1 92 ? 8.703 2.582 -1.473 1 96.19 92 CYS A CA 1
ATOM 721 C C . CYS A 1 92 ? 9.406 3.934 -1.428 1 96.19 92 CYS A C 1
ATOM 723 O O . CYS A 1 92 ? 9.211 4.707 -0.487 1 96.19 92 CYS A O 1
ATOM 725 N N . VAL A 1 93 ? 10.188 4.301 -2.395 1 95.19 93 VAL A N 1
ATOM 726 C CA . VAL A 1 93 ? 10.953 5.539 -2.463 1 95.19 93 VAL A CA 1
ATOM 727 C C . VAL A 1 93 ? 10 6.734 -2.502 1 95.19 93 VAL A C 1
ATOM 729 O O . VAL A 1 93 ? 10.211 7.727 -1.801 1 95.19 93 VAL A O 1
ATOM 732 N N . MET A 1 94 ? 8.961 6.609 -3.242 1 91.12 94 MET A N 1
ATOM 733 C CA . MET A 1 94 ? 8 7.699 -3.383 1 91.12 94 MET A CA 1
ATOM 734 C C . MET A 1 94 ? 7.246 7.934 -2.076 1 91.12 94 MET A C 1
ATOM 736 O O . MET A 1 94 ? 6.941 9.078 -1.729 1 91.12 94 MET A O 1
ATOM 740 N N . ALA A 1 95 ? 6.961 6.871 -1.418 1 89 95 ALA A N 1
ATOM 741 C CA . ALA A 1 95 ? 6.195 6.98 -0.178 1 89 95 ALA A CA 1
ATOM 742 C C . ALA A 1 95 ? 7.066 7.504 0.96 1 89 95 ALA A C 1
ATOM 744 O O . ALA A 1 95 ? 6.605 8.281 1.795 1 89 95 ALA A O 1
ATOM 745 N N . CYS A 1 96 ? 8.367 7.094 0.979 1 92.38 96 CYS A N 1
ATOM 746 C CA . CYS A 1 96 ? 9.07 7.211 2.252 1 92.38 96 CYS A CA 1
ATOM 747 C C . CYS A 1 96 ? 10.336 8.039 2.1 1 92.38 96 CYS A C 1
ATOM 749 O O . CYS A 1 96 ? 10.891 8.531 3.088 1 92.38 96 CYS A O 1
ATOM 751 N N . GLU A 1 97 ? 11.031 8.047 1.02 1 87.06 97 GLU A N 1
ATOM 752 C CA . GLU A 1 97 ? 12.312 8.734 0.878 1 87.06 97 GLU A CA 1
ATOM 753 C C . GLU A 1 97 ? 12.117 10.164 0.375 1 87.06 97 GLU A C 1
ATOM 755 O O . GLU A 1 97 ? 13.078 10.828 -0.012 1 87.06 97 GLU A O 1
ATOM 760 N N . ARG A 1 98 ? 10.922 10.633 0.35 1 74.38 98 ARG A N 1
ATOM 761 C CA . ARG A 1 98 ? 10.766 12.008 -0.125 1 74.38 98 ARG A CA 1
ATOM 762 C C . ARG A 1 98 ? 10.742 12.992 1.041 1 74.38 98 ARG A C 1
ATOM 764 O O . ARG A 1 98 ? 10.367 12.625 2.156 1 74.38 98 ARG A O 1
ATOM 771 N N . MET B 1 1 ? -30.531 74.312 29.688 1 35.34 1 MET B N 1
ATOM 772 C CA . MET B 1 1 ? -29.844 73.125 30.234 1 35.34 1 MET B CA 1
ATOM 773 C C . MET B 1 1 ? -29.953 71.938 29.266 1 35.34 1 MET B C 1
ATOM 775 O O . MET B 1 1 ? -31.062 71.5 28.969 1 35.34 1 MET B O 1
ATOM 779 N N . ALA B 1 2 ? -28.969 71.875 28.281 1 48.97 2 ALA B N 1
ATOM 780 C CA . ALA B 1 2 ? -28.688 71.125 27.094 1 48.97 2 ALA B CA 1
ATOM 781 C C . ALA B 1 2 ? -28.547 69.625 27.422 1 48.97 2 ALA B C 1
ATOM 783 O O . ALA B 1 2 ? -27.859 69.25 28.359 1 48.97 2 ALA B O 1
ATOM 784 N N . SER B 1 3 ? -29.703 68.875 27.281 1 44.78 3 SER B N 1
ATOM 785 C CA . SER B 1 3 ? -29.859 67.438 27.281 1 44.78 3 SER B CA 1
ATOM 786 C C . SER B 1 3 ? -28.828 66.75 26.391 1 44.78 3 SER B C 1
ATOM 788 O O . SER B 1 3 ? -28.766 67.062 25.188 1 44.78 3 SER B O 1
ATOM 790 N N . THR B 1 4 ? -27.531 66.688 26.859 1 54.47 4 THR B N 1
ATOM 791 C CA . THR B 1 4 ? -26.438 65.875 26.25 1 54.47 4 THR B CA 1
ATOM 792 C C . THR B 1 4 ? -26.875 64.5 25.953 1 54.47 4 THR B C 1
ATOM 794 O O . THR B 1 4 ? -27.281 63.75 26.859 1 54.47 4 THR B O 1
ATOM 797 N N . LEU B 1 5 ? -27.688 64.312 24.844 1 48.03 5 LEU B N 1
ATOM 798 C CA . LEU B 1 5 ? -28.016 63 24.297 1 48.03 5 LEU B CA 1
ATOM 799 C C . LEU B 1 5 ? -26.766 62.125 24.203 1 48.03 5 LEU B C 1
ATOM 801 O O . LEU B 1 5 ? -25.812 62.469 23.516 1 48.03 5 LEU B O 1
ATOM 805 N N . LYS B 1 6 ? -26.406 61.406 25.297 1 52.97 6 LYS B N 1
ATOM 806 C CA . LYS B 1 6 ? -25.391 60.344 25.297 1 52.97 6 LYS B CA 1
ATOM 807 C C . LYS B 1 6 ? -25.719 59.281 24.25 1 52.97 6 LYS B C 1
ATOM 809 O O . LYS B 1 6 ? -26.719 58.562 24.344 1 52.97 6 LYS B O 1
ATOM 814 N N . LEU B 1 7 ? -25.453 59.562 22.922 1 49.94 7 LEU B N 1
ATOM 815 C CA . LEU B 1 7 ? -25.469 58.5 21.922 1 49.94 7 LEU B CA 1
ATOM 816 C C . LEU B 1 7 ? -24.578 57.344 22.344 1 49.94 7 LEU B C 1
ATOM 818 O O . LEU B 1 7 ? -23.359 57.5 22.469 1 49.94 7 LEU B O 1
ATOM 822 N N . PHE B 1 8 ? -25.047 56.5 23.297 1 47.44 8 PHE B N 1
ATOM 823 C CA . PHE B 1 8 ? -24.375 55.219 23.531 1 47.44 8 PHE B CA 1
ATOM 824 C C . PHE B 1 8 ? -24.281 54.438 22.234 1 47.44 8 PHE B C 1
ATOM 826 O O . PHE B 1 8 ? -25.297 53.938 21.719 1 47.44 8 PHE B O 1
ATOM 833 N N . MET B 1 9 ? -23.391 54.875 21.312 1 44.22 9 MET B N 1
ATOM 834 C CA . MET B 1 9 ? -23.109 54 20.172 1 44.22 9 MET B CA 1
ATOM 835 C C . MET B 1 9 ? -22.766 52.594 20.625 1 44.22 9 MET B C 1
ATOM 837 O O . MET B 1 9 ? -21.797 52.406 21.375 1 44.22 9 MET B O 1
ATOM 841 N N . LEU B 1 10 ? -23.75 51.781 21.031 1 49.53 10 LEU B N 1
ATOM 842 C CA . LEU B 1 10 ? -23.516 50.344 21.125 1 49.53 10 LEU B CA 1
ATOM 843 C C . LEU B 1 10 ? -22.797 49.844 19.875 1 49.53 10 LEU B C 1
ATOM 845 O O . LEU B 1 10 ? -23.328 49.938 18.766 1 49.53 10 LEU B O 1
ATOM 849 N N . LEU B 1 11 ? -21.484 50 19.75 1 50.12 11 LEU B N 1
ATOM 850 C CA . LEU B 1 11 ? -20.688 49.344 18.734 1 50.12 11 LEU B CA 1
ATOM 851 C C . LEU B 1 11 ? -20.969 47.844 18.688 1 50.12 11 LEU B C 1
ATOM 853 O O . LEU B 1 11 ? -20.891 47.188 19.71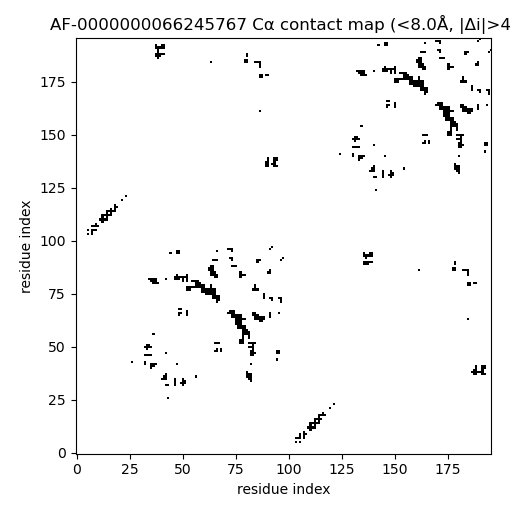9 1 50.12 11 LEU B O 1
ATOM 857 N N . PRO B 1 12 ? -21.844 47.281 17.75 1 52.56 12 PRO B N 1
ATOM 858 C CA . PRO B 1 12 ? -21.938 45.844 17.578 1 52.56 12 PRO B CA 1
ATOM 859 C C . PRO B 1 12 ? -20.562 45.188 17.406 1 52.56 12 PRO B C 1
ATOM 861 O O . PRO B 1 12 ? -19.734 45.656 16.641 1 52.56 12 PRO B O 1
ATOM 864 N N . VAL B 1 13 ? -19.938 44.656 18.516 1 50.03 13 VAL B N 1
ATOM 865 C CA . VAL B 1 13 ? -18.844 43.688 18.406 1 50.03 13 VAL B CA 1
ATOM 866 C C . VAL B 1 13 ? -19.172 42.625 17.375 1 50.03 13 VAL B C 1
ATOM 868 O O . VAL B 1 13 ? -20.062 41.781 17.594 1 50.03 13 VAL B O 1
ATOM 871 N N . ILE B 1 14 ? -19.188 42.969 16.047 1 52.41 14 ILE B N 1
ATOM 872 C CA . ILE B 1 14 ? -19.188 41.938 15.016 1 52.41 14 ILE B CA 1
ATOM 873 C C . ILE B 1 14 ? -18.125 40.8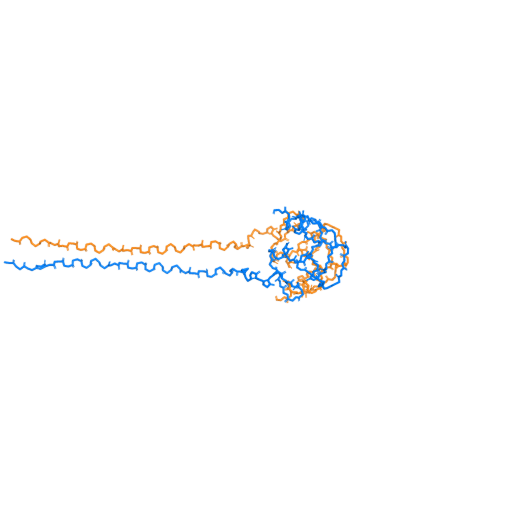75 15.352 1 52.41 14 ILE B C 1
ATOM 875 O O . ILE B 1 14 ? -16.922 41.156 15.328 1 52.41 14 ILE B O 1
ATOM 879 N N . LEU B 1 15 ? -18.391 40.062 16.391 1 45.91 15 LEU B N 1
ATOM 880 C CA . LEU B 1 15 ? -17.594 38.844 16.531 1 45.91 15 LEU B CA 1
ATOM 881 C C . LEU B 1 15 ? -17.484 38.125 15.203 1 45.91 15 LEU B C 1
ATOM 883 O O . LEU B 1 15 ? -18.469 37.531 14.734 1 45.91 15 LEU B O 1
ATOM 887 N N . LEU B 1 16 ? -16.828 38.75 14.242 1 42.16 16 LEU B N 1
ATOM 888 C CA . LEU B 1 16 ? -16.422 37.938 13.094 1 42.16 16 LEU B CA 1
ATOM 889 C C . LEU B 1 16 ? -15.758 36.656 13.547 1 42.16 16 LEU B C 1
ATOM 891 O O . LEU B 1 16 ? -14.648 36.656 14.102 1 42.16 16 LEU B O 1
ATOM 895 N N . LEU B 1 17 ? -16.594 35.75 14.125 1 44.41 17 LEU B N 1
ATOM 896 C CA . LEU B 1 17 ? -16.109 34.375 14.18 1 44.41 17 LEU B CA 1
ATOM 897 C C . LEU B 1 17 ? -15.406 34 12.875 1 44.41 17 LEU B C 1
ATOM 899 O O . LEU B 1 17 ? -16.062 33.875 11.828 1 44.41 17 LEU B O 1
ATOM 903 N N . LEU B 1 18 ? -14.227 34.5 12.602 1 43.56 18 LEU B N 1
ATOM 904 C CA . LEU B 1 18 ? -13.359 33.906 11.609 1 43.56 18 LEU B CA 1
ATOM 905 C C . LEU B 1 18 ? -13.258 32.375 11.836 1 43.56 18 LEU B C 1
ATOM 907 O O . LEU B 1 18 ? -12.625 31.938 12.797 1 43.56 18 LEU B O 1
ATOM 911 N N . GLN B 1 19 ? -14.352 31.578 11.734 1 41.22 19 GLN B N 1
ATOM 912 C CA . GLN B 1 19 ? -14.156 30.156 11.5 1 41.22 19 GLN B CA 1
ATOM 913 C C . GLN B 1 19 ? -12.984 29.906 10.555 1 41.22 19 GLN B C 1
ATOM 915 O O . GLN B 1 19 ? -12.984 30.391 9.414 1 41.22 19 GLN B O 1
ATOM 920 N N . GLU B 1 20 ? -11.75 29.859 10.969 1 45.78 20 GLU B N 1
ATOM 921 C CA . GLU B 1 20 ? -10.672 29.266 10.18 1 45.78 20 GLU B CA 1
ATOM 922 C C . GLU B 1 20 ? -11.156 28 9.469 1 45.78 20 GLU B C 1
ATOM 924 O 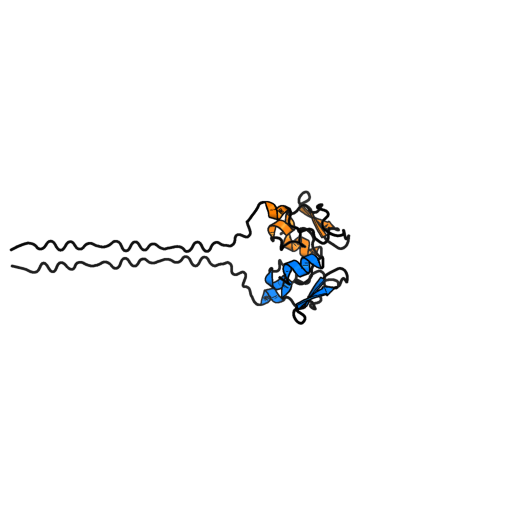O . GLU B 1 20 ? -11.648 27.062 10.109 1 45.78 20 GLU B O 1
ATOM 929 N N . ALA B 1 21 ? -11.75 28.031 8.203 1 37.53 21 ALA B N 1
ATOM 930 C CA . ALA B 1 21 ? -11.695 26.938 7.242 1 37.53 21 ALA B CA 1
ATOM 931 C C . ALA B 1 21 ? -10.391 26.156 7.363 1 37.53 21 ALA B C 1
ATOM 933 O O . ALA B 1 21 ? -9.336 26.625 6.93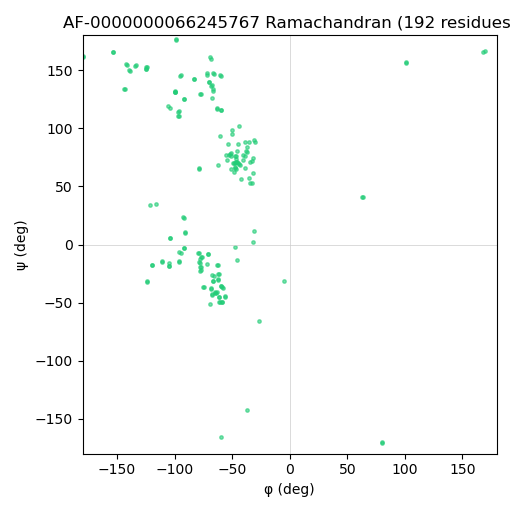 1 37.53 21 ALA B O 1
ATOM 934 N N . TYR B 1 22 ? -10.078 25.516 8.539 1 36.91 22 TYR B N 1
ATOM 935 C CA . TYR B 1 22 ? -9.07 24.469 8.352 1 36.91 22 TYR B CA 1
ATOM 936 C C . TYR B 1 22 ? -9.297 23.734 7.043 1 36.91 22 TYR B C 1
ATOM 938 O O . TYR B 1 22 ? -10.383 23.203 6.793 1 36.91 22 TYR B O 1
ATOM 946 N N . GLY B 1 23 ? -8.891 24.234 5.879 1 32.22 23 GLY B N 1
ATOM 947 C CA . GLY B 1 23 ? -8.789 23.375 4.711 1 32.22 23 GLY B CA 1
ATOM 948 C C . GLY B 1 23 ? -8.398 21.938 5.047 1 32.22 23 GLY B C 1
ATOM 949 O O . GLY B 1 23 ? -7.312 21.703 5.574 1 32.22 23 GLY B O 1
ATOM 950 N N . THR B 1 24 ? -9.281 21.109 5.66 1 35.75 24 THR B N 1
ATOM 951 C CA . THR B 1 24 ? -9.031 19.688 5.508 1 35.75 24 THR B CA 1
ATOM 952 C C . THR B 1 24 ? -8.367 19.391 4.164 1 35.75 24 THR B C 1
ATOM 954 O O . THR B 1 24 ? -8.742 19.969 3.143 1 35.75 24 THR B O 1
ATOM 957 N N . ILE B 1 25 ? -7.094 19.406 4.125 1 32.72 25 ILE B N 1
ATOM 958 C CA . ILE B 1 25 ? -6.508 18.812 2.928 1 32.72 25 ILE B CA 1
ATOM 959 C C . ILE B 1 25 ? -7.363 17.641 2.457 1 32.72 25 ILE B C 1
ATOM 961 O O . ILE B 1 25 ? -7.414 16.594 3.113 1 32.72 25 ILE B O 1
ATOM 965 N N . ASP B 1 26 ? -8.648 17.812 2.266 1 36.66 26 ASP B N 1
ATOM 966 C CA . ASP B 1 26 ? -9.367 16.797 1.492 1 36.66 26 ASP B CA 1
ATOM 967 C C . ASP B 1 26 ? -8.477 16.234 0.384 1 36.66 26 ASP B C 1
ATOM 969 O O . ASP B 1 26 ? -8.102 16.953 -0.542 1 36.66 26 ASP B O 1
ATOM 973 N N . VAL B 1 27 ? -7.488 15.461 0.703 1 37.69 27 VAL B N 1
ATOM 974 C CA . VAL B 1 27 ? -6.898 14.719 -0.403 1 37.69 27 VAL B CA 1
ATOM 975 C C . VAL B 1 27 ? -7.969 14.406 -1.445 1 37.69 27 VAL B C 1
ATOM 977 O O . VAL B 1 27 ? -8.148 13.242 -1.833 1 37.69 27 VAL B O 1
ATOM 980 N N . GLU B 1 28 ? -9.242 14.844 -1.275 1 40.97 28 GLU B N 1
ATOM 981 C CA . GLU B 1 28 ? -10.148 14.664 -2.402 1 40.97 28 GLU B CA 1
ATOM 982 C C . GLU B 1 28 ? -9.492 15.086 -3.715 1 40.97 28 GLU B C 1
ATOM 984 O O . GLU B 1 28 ? -10.18 15.32 -4.711 1 40.97 28 GLU B O 1
ATOM 989 N N . ALA B 1 29 ? -8.391 15.773 -3.648 1 40.62 29 ALA B N 1
ATOM 990 C CA . ALA B 1 29 ? -8.117 16.609 -4.805 1 40.62 29 ALA B CA 1
ATOM 991 C C . ALA B 1 29 ? -8.547 15.93 -6.102 1 40.62 29 ALA B C 1
ATOM 993 O O . ALA B 1 29 ? -8.836 14.734 -6.109 1 40.62 29 ALA B O 1
ATOM 994 N N . ARG B 1 30 ? -7.691 16.125 -7.238 1 38.91 30 ARG B N 1
ATOM 995 C CA . ARG B 1 30 ? -7.812 16.172 -8.688 1 38.91 30 ARG B CA 1
ATOM 996 C C . ARG B 1 30 ? -8.18 14.805 -9.258 1 38.91 30 ARG B C 1
ATOM 998 O O . ARG B 1 30 ? -7.891 13.773 -8.641 1 38.91 30 ARG B O 1
ATOM 1005 N N . GLY B 1 31 ? -9.266 14.586 -10.086 1 47.75 31 GLY B N 1
ATOM 1006 C CA . GLY B 1 31 ? -9.602 13.633 -11.133 1 47.75 31 GLY B CA 1
ATOM 1007 C C . GLY B 1 31 ? -8.461 12.695 -11.477 1 47.75 31 GLY B C 1
ATOM 1008 O O . GLY B 1 31 ? -8.688 11.57 -11.93 1 47.75 31 GLY B O 1
ATOM 1009 N N . ASP B 1 32 ? -7.176 13.18 -11.344 1 56.97 32 ASP B N 1
ATOM 1010 C CA . ASP B 1 32 ? -5.938 12.547 -11.781 1 56.97 32 ASP B CA 1
ATOM 1011 C C . ASP B 1 32 ? -5.523 11.422 -10.836 1 56.97 32 ASP B C 1
ATOM 1013 O O . ASP B 1 32 ? -4.668 10.602 -11.172 1 56.97 32 ASP B O 1
ATOM 1017 N N . ASN B 1 33 ? -6.168 11.297 -9.641 1 60.47 33 ASN B N 1
ATOM 1018 C CA . ASN B 1 33 ? -5.82 10.266 -8.68 1 60.47 33 ASN B CA 1
ATOM 1019 C C . ASN B 1 33 ? -6.27 8.883 -9.148 1 60.47 33 ASN B C 1
ATOM 1021 O O . ASN B 1 33 ? -5.672 7.871 -8.781 1 60.47 33 ASN B O 1
ATOM 1025 N N . PHE B 1 34 ? -7.172 8.922 -10.117 1 71.88 34 PHE B N 1
ATOM 1026 C CA . PHE B 1 34 ? -7.664 7.641 -10.617 1 71.88 34 PHE B CA 1
ATOM 1027 C C . PHE B 1 34 ? -6.637 6.984 -11.531 1 71.88 34 PHE B C 1
ATOM 1029 O O . PHE B 1 34 ? -6.703 5.781 -11.789 1 71.88 34 PHE B O 1
ATOM 1036 N N . ASN B 1 35 ? -5.605 7.73 -11.906 1 77.81 35 ASN B N 1
ATOM 1037 C CA . ASN B 1 35 ? -4.512 7.172 -12.688 1 77.81 35 ASN B CA 1
ATOM 1038 C C . ASN B 1 35 ? -3.174 7.32 -11.969 1 77.81 35 ASN B C 1
ATOM 1040 O O . ASN B 1 35 ? -2.135 7.492 -12.609 1 77.81 35 ASN B O 1
ATOM 1044 N N . CYS B 1 36 ? -3.26 7.223 -10.742 1 82.69 36 CYS B N 1
ATOM 1045 C CA . CYS B 1 36 ? -2.064 7.402 -9.922 1 82.69 36 CYS B CA 1
ATOM 1046 C C . CYS B 1 36 ? -1.065 6.277 -10.164 1 82.69 36 CYS B C 1
ATOM 1048 O O . CYS B 1 36 ? -1.455 5.121 -10.328 1 82.69 36 CYS B O 1
ATOM 1050 N N . ASN B 1 37 ? 0.204 6.578 -10.352 1 88.44 37 ASN B N 1
ATOM 1051 C CA . ASN B 1 37 ? 1.375 5.711 -10.43 1 88.44 37 ASN B CA 1
ATOM 1052 C C . ASN B 1 37 ? 2.229 5.809 -9.164 1 88.44 37 ASN B C 1
ATOM 1054 O O . ASN B 1 37 ? 2.744 6.879 -8.844 1 88.44 37 ASN B O 1
ATOM 1058 N N . LYS B 1 38 ? 2.398 4.711 -8.453 1 89 38 LYS B N 1
ATOM 1059 C CA . LYS B 1 38 ? 3.074 4.711 -7.156 1 89 38 LYS B CA 1
ATOM 1060 C C . LYS B 1 38 ? 4.527 5.156 -7.297 1 89 38 LYS B C 1
ATOM 1062 O O . LYS B 1 38 ? 5.137 5.613 -6.328 1 89 38 LYS B O 1
ATOM 1067 N N . ARG B 1 39 ? 5.059 4.977 -8.43 1 89.19 39 ARG B N 1
ATOM 1068 C CA . ARG B 1 39 ? 6.449 5.363 -8.648 1 89.19 39 ARG B CA 1
ATOM 1069 C C . ARG B 1 39 ? 6.574 6.871 -8.836 1 89.19 39 ARG B C 1
ATOM 1071 O O . ARG B 1 39 ? 7.668 7.426 -8.711 1 89.19 39 ARG B O 1
ATOM 1078 N N . GLU B 1 40 ? 5.527 7.5 -9.148 1 87.25 40 GLU B N 1
ATOM 1079 C CA . GLU B 1 40 ? 5.586 8.922 -9.469 1 87.25 40 GLU B CA 1
ATOM 1080 C C . GLU B 1 40 ? 5.031 9.766 -8.32 1 87.25 40 GLU B C 1
ATOM 1082 O O . GLU B 1 40 ? 5.297 10.969 -8.242 1 87.25 40 GLU B O 1
ATOM 1087 N N . GLY B 1 41 ? 4.281 9.125 -7.473 1 79.75 41 GLY B N 1
ATOM 1088 C CA . GLY B 1 41 ? 3.729 9.859 -6.344 1 79.75 41 GLY B CA 1
ATOM 1089 C C . GLY B 1 41 ? 2.881 9 -5.43 1 79.75 41 GLY B C 1
ATOM 1090 O O . GLY B 1 41 ? 2.523 7.875 -5.781 1 79.75 41 GLY B O 1
ATOM 1091 N N . PRO B 1 42 ? 2.719 9.539 -4.23 1 76.44 42 PRO B N 1
ATOM 1092 C CA . PRO B 1 42 ? 1.81 8.797 -3.354 1 76.44 42 PRO B CA 1
ATOM 1093 C C . PRO B 1 42 ? 0.362 8.828 -3.842 1 76.44 42 PRO B C 1
ATOM 1095 O O . PRO B 1 42 ? -0.095 9.844 -4.367 1 76.44 42 PRO B O 1
ATOM 1098 N N . CYS B 1 43 ? -0.244 7.723 -3.762 1 81.94 43 CYS B N 1
ATOM 1099 C CA . CYS B 1 43 ? -1.643 7.613 -4.164 1 81.94 43 CYS B CA 1
ATOM 1100 C C . CYS B 1 43 ? -2.568 7.773 -2.963 1 81.94 43 CYS B C 1
ATOM 1102 O O . CYS B 1 43 ? -2.227 7.367 -1.852 1 81.94 43 CYS B O 1
ATOM 1104 N N . SER B 1 44 ? -3.682 8.352 -3.193 1 78.19 44 SER B N 1
ATOM 1105 C CA . SER B 1 44 ? -4.672 8.523 -2.135 1 78.19 44 SER B CA 1
ATOM 1106 C C . SER B 1 44 ? -5.281 7.188 -1.729 1 78.19 44 SER B C 1
ATOM 1108 O O . SER B 1 44 ? -5.195 6.207 -2.473 1 78.19 44 SER B O 1
ATOM 1110 N N . GLN B 1 45 ? -5.914 7.152 -0.52 1 77.19 45 GLN B N 1
ATOM 1111 C CA . GLN B 1 45 ? -6.605 5.953 -0.071 1 77.19 45 GLN B CA 1
ATOM 1112 C C . GLN B 1 45 ? -7.707 5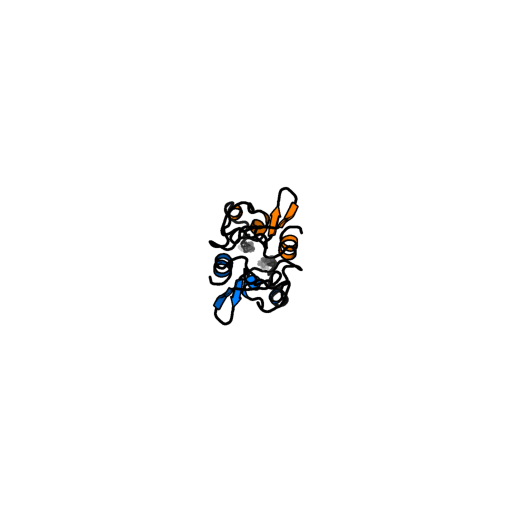.551 -1.05 1 77.19 45 GLN B C 1
ATOM 1114 O O . GLN B 1 45 ? -7.918 4.367 -1.306 1 77.19 45 GLN B O 1
ATOM 1119 N N . ARG B 1 46 ? -8.375 6.602 -1.618 1 80.56 46 ARG B N 1
ATOM 1120 C CA 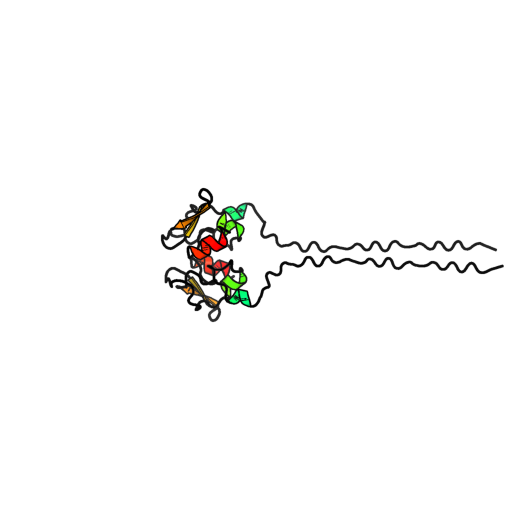. ARG B 1 46 ? -9.438 6.324 -2.58 1 80.56 46 ARG B CA 1
ATOM 1121 C C . ARG B 1 46 ? -8.883 5.664 -3.836 1 80.56 46 ARG B C 1
ATOM 1123 O O . ARG B 1 46 ? -9.453 4.691 -4.336 1 80.56 46 ARG B O 1
ATOM 1130 N N . SER B 1 47 ? -7.75 6.109 -4.324 1 84.31 47 SER B N 1
ATOM 1131 C CA . SER B 1 47 ? -7.152 5.578 -5.543 1 84.31 47 SER B CA 1
ATOM 1132 C C . SER B 1 47 ? -6.691 4.137 -5.348 1 84.31 47 SER B C 1
ATOM 1134 O O . SER B 1 47 ? -6.695 3.344 -6.289 1 84.31 47 SER B O 1
ATOM 1136 N N . LEU B 1 48 ? -6.402 3.809 -4.117 1 87.12 48 LEU B N 1
ATOM 1137 C CA . LEU B 1 48 ? -5.926 2.459 -3.83 1 87.12 48 LEU B CA 1
ATOM 1138 C C . LEU B 1 48 ? -6.992 1.423 -4.176 1 87.12 48 LEU B C 1
ATOM 1140 O O . LEU B 1 48 ? -6.672 0.255 -4.41 1 87.12 48 LEU B O 1
ATOM 1144 N N . CYS B 1 49 ? -8.195 1.938 -4.297 1 91.56 49 CYS B N 1
ATOM 1145 C CA . CYS B 1 49 ? -9.273 0.983 -4.523 1 91.56 49 CYS B CA 1
ATOM 1146 C C . CYS B 1 49 ? -9.977 1.257 -5.848 1 91.56 49 CYS B C 1
ATOM 1148 O O . CYS B 1 49 ? -10.672 0.388 -6.383 1 91.56 49 CYS B O 1
ATOM 1150 N N . GLU B 1 50 ? -9.766 2.443 -6.34 1 90.12 50 GLU B N 1
ATOM 1151 C CA . GLU B 1 50 ? -10.586 2.846 -7.477 1 90.12 50 GLU B CA 1
ATOM 1152 C C . GLU B 1 50 ? -9.758 2.941 -8.758 1 90.12 50 GLU B C 1
ATOM 1154 O O . GLU B 1 50 ? -10.305 2.99 -9.859 1 90.12 50 GLU B O 1
ATOM 1159 N N . CYS B 1 51 ? -8.516 2.957 -8.602 1 91.31 51 CYS B N 1
ATOM 1160 C CA . CYS B 1 51 ? -7.645 2.959 -9.773 1 91.31 51 CYS B CA 1
ATOM 1161 C C . CYS B 1 51 ? -7.887 1.721 -10.633 1 91.31 51 CYS B C 1
ATOM 1163 O O . CYS B 1 51 ? -8.148 0.637 -10.102 1 91.31 51 CYS B O 1
ATOM 1165 N N . ASP B 1 52 ? -7.754 1.925 -12 1 92.94 52 ASP B N 1
ATOM 1166 C CA . ASP B 1 52 ? -7.848 0.773 -12.898 1 92.94 52 ASP B CA 1
ATOM 1167 C C . ASP B 1 52 ? -6.723 -0.225 -12.625 1 92.94 52 ASP B C 1
ATOM 1169 O O . ASP B 1 52 ? -5.547 0.08 -12.836 1 92.94 52 ASP B O 1
ATOM 1173 N N . PRO B 1 53 ? -7.102 -1.404 -12.211 1 94.94 53 PRO B N 1
ATOM 1174 C CA . PRO B 1 53 ? -6.059 -2.383 -11.891 1 94.94 53 PRO B CA 1
ATOM 1175 C C . PRO B 1 53 ? -5.336 -2.904 -13.133 1 94.94 53 PRO B C 1
ATOM 1177 O O . PRO B 1 53 ? -4.301 -3.562 -13.016 1 94.94 53 PRO B O 1
ATOM 1180 N N . ASN B 1 54 ? -5.824 -2.557 -14.266 1 93.56 54 ASN B N 1
ATOM 1181 C CA . ASN B 1 54 ? -5.262 -3.086 -15.508 1 93.56 54 ASN B CA 1
ATOM 1182 C C . ASN B 1 54 ? -4.246 -2.127 -16.125 1 93.56 54 ASN B C 1
ATOM 1184 O O . ASN B 1 54 ? -3.621 -2.439 -17.141 1 93.56 54 ASN B O 1
ATOM 1188 N N . LEU B 1 55 ? -4.152 -0.957 -15.516 1 92.94 55 LEU B N 1
ATOM 1189 C CA . LEU B 1 55 ? -3.047 -0.111 -15.953 1 92.94 55 LEU B CA 1
ATOM 1190 C C . LEU B 1 55 ? -1.71 -0.81 -15.734 1 92.94 55 LEU B C 1
ATOM 1192 O O . LEU B 1 55 ? -1.375 -1.185 -14.609 1 92.94 55 LEU B O 1
ATOM 1196 N N . GLN B 1 56 ? -1.015 -1.089 -16.766 1 94.38 56 GLN B N 1
ATOM 1197 C CA . GLN B 1 56 ? 0.204 -1.891 -16.734 1 94.38 56 GLN B CA 1
ATOM 1198 C C . GLN B 1 56 ? 1.394 -1.062 -16.25 1 94.38 56 GLN B C 1
ATOM 1200 O O . GLN B 1 56 ? 2.359 -0.867 -17 1 94.38 56 GLN B O 1
ATOM 1205 N N . LEU B 1 57 ? 1.336 -0.646 -15.055 1 93.94 57 LEU B N 1
ATOM 1206 C CA . LEU B 1 57 ? 2.402 0.133 -14.438 1 93.94 57 LEU B CA 1
ATOM 1207 C C . LEU B 1 57 ? 3.332 -0.767 -13.625 1 93.94 57 LEU B C 1
ATOM 1209 O O . LEU B 1 57 ? 2.914 -1.363 -12.633 1 93.94 57 LEU B O 1
ATOM 1213 N N . GLY B 1 58 ? 4.59 -0.837 -14.117 1 94.69 58 GLY B N 1
ATOM 1214 C CA . GLY B 1 58 ? 5.539 -1.76 -13.508 1 94.69 58 GLY B CA 1
ATOM 1215 C C . GLY B 1 58 ? 5.355 -3.191 -13.977 1 94.69 58 GLY B C 1
ATOM 1216 O O . GLY B 1 58 ? 4.605 -3.453 -14.914 1 94.69 58 GLY B O 1
ATOM 1217 N N . ARG B 1 59 ? 6.035 -4.133 -13.344 1 95.25 59 ARG B N 1
ATOM 1218 C CA . ARG B 1 59 ? 5.984 -5.543 -13.711 1 95.25 59 ARG B CA 1
ATOM 1219 C C . ARG B 1 59 ? 4.77 -6.227 -13.094 1 95.25 59 ARG B C 1
ATOM 1221 O O . ARG B 1 59 ? 4.383 -5.914 -11.961 1 95.25 59 ARG B O 1
ATOM 1228 N N . HIS B 1 60 ? 4.23 -7.062 -13.812 1 97.62 60 HIS B N 1
ATOM 1229 C CA . HIS B 1 60 ? 3.127 -7.855 -13.281 1 97.62 60 HIS B CA 1
ATOM 1230 C C . HIS B 1 60 ? 3.625 -8.875 -12.266 1 97.62 60 HIS B C 1
ATOM 1232 O O . HIS B 1 60 ? 4.742 -9.383 -12.383 1 97.62 60 HIS B O 1
ATOM 1238 N N . SER B 1 61 ? 2.855 -9.188 -11.289 1 97.38 61 SER B N 1
ATOM 1239 C CA . SER B 1 61 ? 3.139 -10.242 -10.32 1 97.38 61 SER B CA 1
ATOM 1240 C C . SER B 1 61 ? 1.86 -10.961 -9.898 1 97.38 61 SER B C 1
ATOM 1242 O O . SER B 1 61 ? 0.881 -10.32 -9.516 1 97.38 61 SER B O 1
ATOM 1244 N N . ASP B 1 62 ? 1.906 -12.266 -9.883 1 96.81 62 ASP B N 1
ATOM 1245 C CA . ASP B 1 62 ? 0.781 -13.07 -9.422 1 96.81 62 ASP B CA 1
ATOM 1246 C C . ASP B 1 62 ? 0.727 -13.117 -7.895 1 96.81 62 ASP B C 1
ATOM 1248 O O . ASP B 1 62 ? -0.247 -13.609 -7.316 1 96.81 62 ASP B O 1
ATOM 1252 N N . GLN B 1 63 ? 1.732 -12.578 -7.23 1 96.25 63 GLN B N 1
ATOM 1253 C CA . GLN B 1 63 ? 1.802 -12.617 -5.773 1 96.25 63 GLN B CA 1
ATOM 1254 C C . GLN B 1 63 ? 1.168 -11.367 -5.16 1 96.25 63 GLN B C 1
ATOM 1256 O O . GLN B 1 63 ? 1.077 -11.25 -3.936 1 96.25 63 GLN B O 1
ATOM 1261 N N . LEU B 1 64 ? 0.767 -10.523 -6.023 1 97.81 64 LEU B N 1
ATOM 1262 C CA . LEU B 1 64 ? 0.088 -9.312 -5.57 1 97.81 64 LEU B CA 1
ATOM 1263 C C . LEU B 1 64 ? -1.425 -9.461 -5.691 1 97.81 64 LEU B C 1
ATOM 1265 O O . LEU B 1 64 ? -1.921 -10.523 -6.074 1 97.81 64 LEU B O 1
ATOM 1269 N N . TRP B 1 65 ? -2.111 -8.469 -5.246 1 97.69 65 TRP B N 1
ATOM 1270 C CA . TRP B 1 65 ? -3.57 -8.438 -5.27 1 97.69 65 TRP B CA 1
ATOM 1271 C C . TRP B 1 65 ? -4.082 -7.102 -5.789 1 97.69 65 TRP B C 1
ATOM 1273 O O . TRP B 1 65 ? -3.373 -6.094 -5.738 1 97.69 65 TRP B O 1
ATOM 1283 N N . HIS B 1 66 ? -5.203 -7.086 -6.32 1 97.69 66 HIS B N 1
ATOM 1284 C CA . HIS B 1 66 ? -5.867 -5.855 -6.734 1 97.69 66 HIS B CA 1
ATOM 1285 C C . HIS B 1 66 ? -7.367 -5.922 -6.469 1 97.69 66 HIS B C 1
ATOM 1287 O O . HIS B 1 66 ? -7.922 -7.008 -6.309 1 97.69 66 HIS B O 1
ATOM 1293 N N . TYR B 1 67 ? -7.969 -4.785 -6.316 1 97.06 67 TYR B N 1
ATOM 1294 C CA . TYR B 1 67 ? -9.406 -4.699 -6.105 1 97.06 67 TYR B CA 1
ATOM 1295 C C . TYR B 1 67 ? -10.141 -4.539 -7.43 1 97.06 67 TYR B C 1
ATOM 1297 O O . TYR B 1 67 ? -9.805 -3.666 -8.234 1 97.06 67 TYR B O 1
ATOM 1305 N N . ASN B 1 68 ? -11.086 -5.41 -7.691 1 97.06 68 ASN B N 1
ATOM 1306 C CA . ASN B 1 68 ? -11.945 -5.355 -8.875 1 97.06 68 ASN B CA 1
ATOM 1307 C C . ASN B 1 68 ? -13.281 -4.676 -8.57 1 97.06 68 ASN B C 1
ATOM 1309 O O . ASN B 1 68 ? -14.125 -5.246 -7.875 1 97.06 68 ASN B O 1
ATOM 1313 N N . LEU B 1 69 ? -13.414 -3.535 -9.125 1 92.19 69 LEU B N 1
ATOM 1314 C CA . LEU B 1 69 ? -14.602 -2.725 -8.867 1 92.19 69 LEU B CA 1
ATOM 1315 C C . LEU B 1 69 ? -15.844 -3.383 -9.445 1 92.19 69 LEU B C 1
ATOM 1317 O O . LEU B 1 69 ? -16.953 -3.18 -8.945 1 92.19 69 LEU B O 1
ATOM 1321 N N . ARG B 1 70 ? -15.688 -4.086 -10.516 1 93.69 70 ARG B N 1
ATOM 1322 C CA . ARG B 1 70 ? -16.828 -4.715 -11.172 1 93.69 70 ARG B CA 1
ATOM 1323 C C . ARG B 1 70 ? -17.406 -5.828 -10.305 1 93.69 70 ARG B C 1
ATOM 1325 O O . ARG B 1 70 ? -18.625 -5.957 -10.195 1 93.69 70 ARG B O 1
ATOM 1332 N N . THR B 1 71 ? -16.578 -6.637 -9.711 1 95.69 71 THR B N 1
ATOM 1333 C CA . THR B 1 71 ? -17.031 -7.766 -8.906 1 95.69 71 THR B CA 1
ATOM 1334 C C . THR B 1 71 ? -17.062 -7.398 -7.426 1 95.69 71 THR B C 1
ATOM 1336 O O . THR B 1 71 ? -17.594 -8.156 -6.605 1 95.69 71 THR B O 1
ATOM 1339 N N . ASN B 1 72 ? -16.453 -6.316 -7.027 1 96.06 72 ASN B N 1
ATOM 1340 C CA . ASN B 1 72 ? -16.344 -5.859 -5.645 1 96.06 72 ASN B CA 1
ATOM 1341 C C . ASN B 1 72 ? -15.562 -6.855 -4.793 1 96.06 72 ASN B C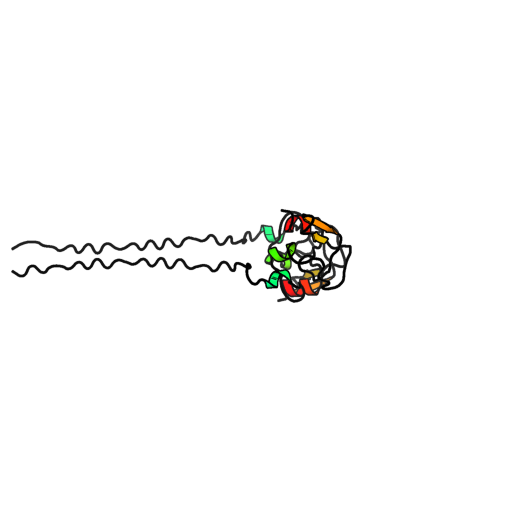 1
ATOM 1343 O O . ASN B 1 72 ? -15.953 -7.156 -3.664 1 96.06 72 ASN B O 1
ATOM 1347 N N . ARG B 1 73 ? -14.484 -7.379 -5.387 1 97.12 73 ARG B N 1
ATOM 1348 C CA . ARG B 1 73 ? -13.648 -8.352 -4.684 1 97.12 73 ARG B CA 1
ATOM 1349 C C . ARG B 1 73 ? -12.172 -8.102 -4.945 1 97.12 73 ARG B C 1
ATOM 1351 O O . ARG B 1 73 ? -11.797 -7.613 -6.016 1 97.12 73 ARG B O 1
ATOM 1358 N N . CYS B 1 74 ? -11.391 -8.469 -3.963 1 98.06 74 CYS B N 1
ATOM 1359 C CA . CYS B 1 74 ? -9.953 -8.547 -4.18 1 98.06 74 CYS B CA 1
ATOM 1360 C C . CYS B 1 74 ? -9.578 -9.82 -4.93 1 98.06 74 CYS B C 1
ATOM 1362 O O . CYS B 1 74 ? -10.016 -10.914 -4.559 1 98.06 74 CYS B O 1
ATOM 1364 N N . GLU B 1 75 ? -8.812 -9.633 -5.98 1 98.25 75 GLU B N 1
ATOM 1365 C CA . GLU B 1 75 ? -8.406 -10.742 -6.84 1 98.25 75 GLU B CA 1
ATOM 1366 C C . GLU B 1 75 ? -6.891 -10.82 -6.957 1 98.25 75 GLU B C 1
ATOM 1368 O O . GLU B 1 75 ? -6.199 -9.812 -6.832 1 98.25 75 GLU B O 1
ATOM 1373 N N . ARG B 1 76 ? -6.418 -12.039 -7.199 1 98.12 76 ARG B N 1
ATOM 1374 C CA . ARG B 1 76 ? -4.98 -12.25 -7.34 1 98.12 76 ARG B CA 1
ATOM 1375 C C . ARG B 1 76 ? -4.441 -11.547 -8.578 1 98.12 76 ARG B C 1
ATOM 1377 O O . ARG B 1 76 ? -5.137 -11.445 -9.594 1 98.12 76 ARG B O 1
ATOM 1384 N N . GLY B 1 77 ? -3.137 -11.109 -8.344 1 97.75 77 GLY B N 1
ATOM 1385 C CA . GLY B 1 77 ? -2.453 -10.461 -9.453 1 97.75 77 GLY B CA 1
ATOM 1386 C C . GLY B 1 77 ? -2.447 -8.953 -9.352 1 97.75 77 GLY B C 1
ATOM 1387 O O . GLY B 1 77 ? -3.307 -8.359 -8.695 1 97.75 77 GLY B O 1
ATOM 1388 N N . GLY B 1 78 ? -1.493 -8.391 -10.016 1 96.5 78 GLY B N 1
ATOM 1389 C CA . GLY B 1 78 ? -1.407 -6.941 -10.062 1 96.5 78 GLY B CA 1
ATOM 1390 C C . GLY B 1 78 ? -0.088 -6.441 -10.617 1 96.5 78 GLY B C 1
ATOM 1391 O O . GLY B 1 78 ? 0.872 -7.207 -10.742 1 96.5 78 GLY B O 1
ATOM 1392 N N . TYR B 1 79 ? -0.112 -5.211 -10.922 1 97.38 79 TYR B N 1
ATOM 1393 C CA . TYR B 1 79 ? 1.081 -4.523 -11.398 1 97.38 79 TYR B CA 1
ATOM 1394 C C . TYR B 1 79 ? 1.738 -3.723 -10.281 1 97.38 79 TYR B C 1
ATOM 1396 O O . TYR B 1 79 ? 1.068 -2.965 -9.578 1 97.38 79 TYR B O 1
ATOM 1404 N N . ARG B 1 80 ? 3.023 -3.865 -10.125 1 97.19 80 ARG B N 1
ATOM 1405 C CA . ARG B 1 80 ? 3.77 -3.475 -8.938 1 97.19 80 ARG B CA 1
ATOM 1406 C C . ARG B 1 80 ? 3.633 -1.979 -8.672 1 97.19 80 ARG B C 1
ATOM 1408 O O . ARG B 1 80 ? 3.619 -1.545 -7.516 1 97.19 80 ARG B O 1
ATOM 1415 N N . ASP B 1 81 ? 3.568 -1.132 -9.672 1 96.62 81 ASP B N 1
ATOM 1416 C CA . ASP B 1 81 ? 3.549 0.313 -9.469 1 96.62 81 ASP B CA 1
ATOM 1417 C C . ASP B 1 81 ? 2.143 0.877 -9.664 1 96.62 81 ASP B C 1
ATOM 1419 O O . ASP B 1 81 ? 1.957 2.096 -9.695 1 96.62 81 ASP B O 1
ATOM 1423 N N . ASN B 1 82 ? 1.159 -0.029 -9.859 1 95.75 82 ASN B N 1
ATOM 1424 C CA . ASN B 1 82 ? -0.243 0.366 -9.938 1 95.75 82 ASN B CA 1
ATOM 1425 C C . ASN B 1 82 ? -0.781 0.817 -8.586 1 95.75 82 ASN B C 1
ATOM 1427 O O . ASN B 1 82 ? -0.489 0.199 -7.562 1 95.75 82 ASN B O 1
ATOM 1431 N N . CYS B 1 83 ? -1.565 1.811 -8.492 1 93.5 83 CYS B N 1
ATOM 1432 C CA . CYS B 1 83 ? -2.119 2.332 -7.242 1 93.5 83 CYS B CA 1
ATOM 1433 C C . CYS B 1 83 ? -2.996 1.292 -6.559 1 93.5 83 CYS B C 1
ATOM 1435 O O . CYS B 1 83 ? -3.088 1.262 -5.332 1 93.5 83 CYS B O 1
ATOM 1437 N N . ASN B 1 84 ? -3.607 0.464 -7.383 1 95 84 ASN B N 1
ATOM 1438 C CA . ASN B 1 84 ? -4.516 -0.56 -6.879 1 95 84 ASN B CA 1
ATOM 1439 C C . ASN B 1 84 ? -3.791 -1.876 -6.617 1 95 84 ASN B C 1
ATOM 1441 O O . ASN B 1 84 ? -4.383 -2.951 -6.734 1 95 84 ASN B O 1
ATOM 1445 N N . SER B 1 85 ? -2.572 -1.852 -6.426 1 96.44 85 SER B N 1
ATOM 1446 C CA . SER B 1 85 ? -1.809 -3.055 -6.117 1 96.44 85 SER B CA 1
ATOM 1447 C C . SER B 1 85 ? -1.547 -3.172 -4.617 1 96.44 85 SER B C 1
ATOM 1449 O O . SER B 1 85 ? -1.055 -2.23 -3.994 1 96.44 85 SER B O 1
ATOM 1451 N N . HIS B 1 86 ? -1.82 -4.352 -4.07 1 96.75 86 HIS B N 1
ATOM 1452 C CA . HIS B 1 86 ? -1.69 -4.625 -2.645 1 96.75 86 HIS B CA 1
ATOM 1453 C C . HIS B 1 86 ? -0.788 -5.832 -2.396 1 96.75 86 HIS B C 1
ATOM 1455 O O . HIS B 1 86 ? -0.739 -6.754 -3.211 1 96.75 86 HIS B O 1
ATOM 1461 N N . THR B 1 87 ? -0.12 -5.844 -1.256 1 97.19 87 THR B N 1
ATOM 1462 C CA . THR B 1 87 ? 0.918 -6.824 -0.953 1 97.19 87 THR B CA 1
ATOM 1463 C C . THR B 1 87 ? 0.3 -8.164 -0.566 1 97.19 87 THR B C 1
ATOM 1465 O O . THR B 1 87 ? 0.96 -9.203 -0.641 1 97.19 87 THR B O 1
ATOM 1468 N N . SER B 1 88 ? -0.989 -8.125 -0.109 1 96.75 88 SER B N 1
ATOM 1469 C CA . SER B 1 88 ? -1.665 -9.336 0.328 1 96.75 88 SER B CA 1
ATOM 1470 C C . SER B 1 88 ? -3.178 -9.219 0.168 1 96.75 88 SER B C 1
ATOM 1472 O O . SER B 1 88 ? -3.699 -8.125 -0.041 1 96.75 88 SER B O 1
ATOM 1474 N N . SER B 1 89 ? -3.828 -10.43 0.264 1 96.38 89 SER B N 1
ATOM 1475 C CA . SER B 1 89 ? -5.289 -10.453 0.236 1 96.38 89 SER B CA 1
ATOM 1476 C C . SER B 1 89 ? -5.875 -9.664 1.404 1 96.38 89 SER B C 1
ATOM 1478 O O . SER B 1 89 ? -6.812 -8.891 1.227 1 96.38 89 SER B O 1
ATOM 1480 N N . GLY B 1 90 ? -5.336 -9.859 2.604 1 94.75 90 GLY B N 1
ATOM 1481 C CA . GLY B 1 90 ? -5.812 -9.148 3.779 1 94.75 90 GLY B CA 1
ATOM 1482 C C . GLY B 1 90 ? -5.703 -7.645 3.65 1 94.75 90 GLY B C 1
ATOM 1483 O O . GLY B 1 90 ? -6.648 -6.918 3.973 1 94.75 90 GLY B O 1
ATOM 1484 N N . ALA B 1 91 ? -4.527 -7.184 3.244 1 94.31 91 ALA B N 1
ATOM 1485 C CA . ALA B 1 91 ? -4.332 -5.754 3.035 1 94.31 91 ALA B CA 1
ATOM 1486 C C . ALA B 1 91 ? -5.355 -5.199 2.049 1 94.31 91 ALA B C 1
ATOM 1488 O O . ALA B 1 91 ? -5.906 -4.113 2.258 1 94.31 91 ALA B O 1
ATOM 1489 N N . CYS B 1 92 ? -5.559 -5.945 0.936 1 96.38 92 CYS B N 1
ATOM 1490 C CA . CYS B 1 92 ? -6.52 -5.559 -0.092 1 96.38 92 CYS B CA 1
ATOM 1491 C C . CYS B 1 92 ? -7.93 -5.488 0.478 1 96.38 92 CYS B C 1
ATOM 1493 O O . CYS B 1 92 ? -8.625 -4.484 0.306 1 96.38 92 CYS B O 1
ATOM 1495 N N . VAL B 1 93 ? -8.414 -6.461 1.173 1 95.38 93 VAL B N 1
ATOM 1496 C CA . VAL B 1 93 ? -9.75 -6.543 1.741 1 95.38 93 VAL B CA 1
ATOM 1497 C C . VAL B 1 93 ? -9.945 -5.438 2.775 1 95.38 93 VAL B C 1
ATOM 1499 O O . VAL B 1 93 ? -10.984 -4.77 2.793 1 95.38 93 VAL B O 1
ATOM 1502 N N . MET B 1 94 ? -8.953 -5.211 3.549 1 91.38 94 MET B N 1
ATOM 1503 C CA . MET B 1 94 ? -9.039 -4.195 4.598 1 91.38 94 MET B CA 1
ATOM 1504 C C . MET B 1 94 ? -9.109 -2.797 3.994 1 91.38 94 MET B C 1
ATOM 1506 O O . MET B 1 94 ? -9.805 -1.925 4.516 1 91.38 94 MET B O 1
ATOM 1510 N N . ALA B 1 95 ? -8.367 -2.631 2.963 1 89.06 95 ALA B N 1
ATOM 1511 C CA . ALA B 1 95 ? -8.32 -1.31 2.342 1 89.06 95 ALA B CA 1
ATOM 1512 C C . ALA B 1 95 ? -9.594 -1.023 1.555 1 89.06 95 ALA B C 1
ATOM 1514 O O . ALA B 1 95 ? -10.086 0.108 1.547 1 89.06 95 ALA B O 1
ATOM 1515 N N . CYS B 1 96 ? -10.172 -2.088 0.889 1 92.44 96 CYS B N 1
ATOM 1516 C CA . CYS B 1 96 ? -11.094 -1.761 -0.19 1 92.44 96 CYS B CA 1
ATOM 1517 C C . CYS B 1 96 ? -12.453 -2.414 0.04 1 92.44 96 CYS B C 1
ATOM 1519 O O . CYS B 1 96 ? -13.453 -2.012 -0.562 1 92.44 96 CYS B O 1
ATOM 1521 N N . GLU B 1 97 ? -12.594 -3.533 0.634 1 87.19 97 GLU B N 1
ATOM 1522 C CA . GLU B 1 97 ? -13.859 -4.238 0.773 1 87.19 97 GLU B CA 1
ATOM 1523 C C . GLU B 1 97 ? -14.578 -3.838 2.062 1 87.19 97 GLU B C 1
ATOM 1525 O O . GLU B 1 97 ? -15.547 -4.484 2.467 1 87.19 97 GLU B O 1
ATOM 1530 N N . ARG B 1 98 ? -14.109 -2.838 2.713 1 74.44 98 ARG B N 1
ATOM 1531 C CA . ARG B 1 98 ? -14.82 -2.477 3.936 1 74.44 98 ARG B CA 1
ATOM 1532 C C . ARG B 1 98 ? -15.836 -1.368 3.672 1 74.44 98 ARG B C 1
ATOM 1534 O O . ARG B 1 98 ? -15.672 -0.579 2.74 1 74.44 98 ARG B O 1
#

Sequence (196 aa):
MASTLKLFMLLPVILLLLQEAYGTIDVEARGDNFNCNKREGPCSQRSLCECDPNLQLGRHSDQLWHYNLRTNRCERGGYRDNCNSHTSSGACVMACERMASTLKLFMLLPVILLLLQEAYGTIDVEARGDNFNCNKREGPCSQRSLCECDPNLQLGRHSDQLWHYNLRTNRCERGGYRDNCNSHTSSGACVMACER

Solvent-accessible surface area (backbone atoms only — not comparable to full-atom values): 10953 Å² total; per-residue (Å²): 138,90,69,86,70,72,74,57,69,70,64,77,50,74,44,71,53,68,63,74,76,70,71,65,79,59,82,55,66,62,75,67,36,40,69,33,40,20,54,78,31,74,58,50,76,66,17,37,40,62,14,63,52,78,48,78,31,64,59,75,37,74,73,25,15,20,42,37,74,89,78,66,41,67,40,81,22,29,14,38,23,23,37,15,40,28,54,24,66,45,30,36,39,38,64,53,69,108,137,83,81,75,76,70,77,56,72,65,65,78,49,74,46,72,52,70,63,75,76,69,73,68,78,58,80,68,63,65,88,62,44,46,68,35,40,20,54,80,31,73,59,50,77,65,18,37,38,62,15,62,51,75,49,81,31,64,59,74,37,74,74,25,13,19,42,37,74,89,79,66,40,70,39,81,22,28,15,37,23,24,35,15,41,26,53,24,68,45,31,36,38,40,65,53,69,108

Nearest PDB structures (foldseek):
  2w8x-assembly1_B  TM=9.819E-01  e=4.568E-14  Rhipicephalus appendiculatus
  2w8x-assembly1_A  TM=9.866E-01  e=9.060E-14  Rhipicephalus appendiculatus
  8vc3-assembly1_A  TM=7.191E-01  e=2.700E-03  Dendroaspis angusticeps
  1zr0-assembly2_D  TM=7.572E-01  e=1.809E-02  Homo sapiens
  1eaw-assembly1_B  TM=7.119E-01  e=4.863E-02  Bos taurus

Radius of gyration: 27.59 Å; Cα contacts (8 Å, |Δi|>4): 409; chains: 2; bounding box: 51×87×55 Å

Organism: Rhipicephalus appendiculatus (NCBI:txid34631)

Secondary structure (DSSP, 8-state):
-----------------------------TTGGGG-BTTTSPPPTTHHHHS-TT---S-EEEEEEEEETTTTEEEEEEETTBTT-BSSHHHHHHHH--/--------------------------TT--GGGGG-BTTTSPPPTTHHHHS-TT---S-EEEEEEEEETTTTEEEEEEETTBTT-BSSHHHHHHHH--